Protein AF-A0A1A8B471-F1 (afdb_monomer)

pLDDT: mean 80.28, std 20.44, range [30.58, 98.56]

Sequence (212 aa):
MPTSYEDGHISVSGAGGGSMPGKKPENTAFKQQRLPAWQPVLTAGTVLPAFFIIGLIFIPIGIGLYVTSMNIKEFQIDYTGVDMSSPCYNCSQNFSWNSSRPCACSLPFYLDQPYDSNVFMYYGLSNFYQNHRRYVKSRDDSQLNGNQESLKDPSKECEPYAWSSSKPIAPCGAIANSMFNVVAIRVRCHLQLRGAPRSAFVPGERHGESPA

Mean predicted aligned error: 14.21 Å

Solvent-accessible surface area (backbone atoms only — not comparable to full-atom values): 14783 Å² total; per-residue (Å²): 140,83,90,78,88,82,88,81,89,82,88,82,92,77,93,69,97,69,79,77,84,70,96,64,79,69,94,41,45,74,81,64,74,61,60,94,72,91,79,85,77,89,40,74,84,61,49,52,60,53,52,51,52,51,47,66,54,47,50,60,50,49,52,52,54,49,54,57,55,72,69,59,84,83,88,85,82,90,75,71,21,88,48,88,88,37,72,26,19,75,58,53,77,66,72,49,9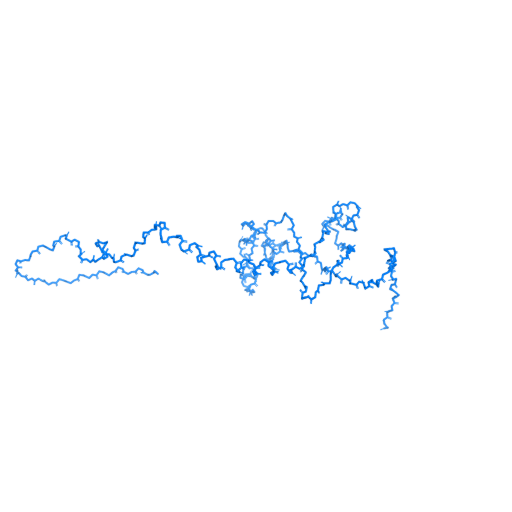7,84,55,90,66,87,75,85,64,71,82,90,81,82,75,97,64,87,77,94,62,94,82,85,89,83,88,87,76,80,97,64,70,66,83,39,70,71,45,67,49,9,39,38,72,56,37,77,72,63,37,73,63,34,58,66,58,58,49,76,50,6,62,83,41,31,57,53,96,94,35,54,42,87,76,29,5,53,54,56,74,68,53,89,76,82,87,71,91,79,88,80,88,76,87,77,63,92,85,69,63,94,79,72,80,71,84,78,80,77,81,85,80,82,84,134

Foldseek 3Di:
DDDDDDDDDDDDDDDDDDDDPDPDPDPDCVVVVNPDDDDDDDDPVVVVVVVVVVVVVVVVVVVVVVVVVVPDDDDDDDLLLPDPPHQNVVVNPDDDVPPPDDDDGDDDDDDPDDDPDDDDDDDDDPPDCCVPPLQVQQWAVCLVVPPPVCLQPPDPSLPPQQDDPNGGDVGGHDCVVPDDPPPDPDDDDDDDDPPDDPPPDDPDDDPDDDDD

Nearest PDB structures (foldseek):
  7bsv-assembly1_C  TM=9.154E-01  e=1.186E-13  Homo sapiens
  8ox7-assembly1_B  TM=8.923E-01  e=1.448E-13  Homo sapiens

InterPro domains:
  IPR005045 CDC50/LEM3 family [PF03381] (65-181)
  IPR005045 CDC50/LEM3 family [PTHR10926] (23-181)

Organism: Nothobranchius furzeri (NCBI:txid105023)

Radius of gyration: 35.47 Å; Cα contacts (8 Å, |Δi|>4): 112; chains: 1; bounding box: 78×80×92 Å

Secondary structure (DSSP, 8-state):
---------------S-------PPP--TTTTT----------HHHHHHHHHHHHHHHHHHHHHHHHHHHT--------S--STTSTTHHHHH---TT--PPP--------SS---S--------SS--TT-HHHHH-S-HHHHTT-TTTTTS--GGGTTTTEETTEE-SS-SHHHHT---------------TT--TT-------------

Structure (mmCIF, N/CA/C/O backbone):
data_AF-A0A1A8B471-F1
#
_entry.id   AF-A0A1A8B471-F1
#
loop_
_atom_site.group_PDB
_atom_site.id
_atom_site.type_symbol
_atom_site.label_atom_id
_atom_site.label_alt_id
_atom_site.label_comp_id
_atom_site.label_asym_id
_atom_site.label_entity_id
_atom_site.label_seq_id
_atom_site.pdbx_PDB_ins_code
_atom_site.Cartn_x
_atom_site.Cartn_y
_atom_site.Cartn_z
_atom_site.occupancy
_atom_site.B_iso_or_equiv
_atom_site.auth_seq_id
_atom_site.auth_comp_id
_atom_site.auth_asym_id
_atom_site.auth_atom_id
_atom_site.pdbx_PDB_model_num
ATOM 1 N N . MET A 1 1 ? 20.536 24.959 14.369 1.00 45.38 1 MET A N 1
ATOM 2 C CA . MET A 1 1 ? 21.852 24.943 15.036 1.00 45.38 1 MET A CA 1
ATOM 3 C C . MET A 1 1 ? 22.819 25.774 14.215 1.00 45.38 1 MET A C 1
ATOM 5 O O . MET A 1 1 ? 23.222 25.321 13.153 1.00 45.38 1 MET A O 1
ATOM 9 N N . PRO A 1 2 ? 23.145 26.983 14.680 1.00 38.03 2 PRO A N 1
ATOM 10 C CA . PRO A 1 2 ? 24.409 27.631 14.384 1.00 38.03 2 PRO A CA 1
ATOM 11 C C . PRO A 1 2 ? 25.227 27.804 15.670 1.00 38.03 2 PRO A C 1
ATOM 13 O O . PRO A 1 2 ? 24.703 28.094 16.744 1.00 38.03 2 PRO A O 1
ATOM 16 N N . THR A 1 3 ? 26.523 27.574 15.534 1.00 42.91 3 THR A N 1
ATOM 17 C CA . THR A 1 3 ? 27.579 27.879 16.493 1.00 42.91 3 THR A CA 1
ATOM 18 C C . THR A 1 3 ? 27.888 29.373 16.458 1.00 42.91 3 THR A C 1
ATOM 20 O O . THR A 1 3 ? 28.185 29.896 15.386 1.00 42.91 3 THR A O 1
ATOM 23 N N . SER A 1 4 ? 27.911 30.042 17.606 1.00 30.58 4 SER A N 1
ATOM 24 C CA . SER A 1 4 ? 28.644 31.301 17.761 1.00 30.58 4 SER A CA 1
ATOM 25 C C . SER A 1 4 ? 29.157 31.405 19.191 1.00 30.58 4 SER A C 1
ATOM 27 O O . SER A 1 4 ? 28.412 31.651 20.137 1.00 30.58 4 SER A O 1
ATOM 29 N N . TYR A 1 5 ? 30.446 31.116 19.312 1.00 40.34 5 TYR A N 1
ATOM 30 C CA . TYR A 1 5 ? 31.300 31.478 20.428 1.00 40.34 5 TYR A CA 1
ATOM 31 C C . TYR A 1 5 ? 31.485 33.000 20.336 1.00 40.34 5 TYR A C 1
ATOM 33 O O . TYR A 1 5 ? 31.990 33.472 19.319 1.00 40.34 5 TYR A O 1
ATOM 41 N N . GLU A 1 6 ? 31.028 33.765 21.325 1.00 40.22 6 GLU A N 1
ATOM 42 C CA . GLU A 1 6 ? 31.389 35.181 21.443 1.00 40.22 6 GLU A CA 1
ATOM 43 C C . GLU A 1 6 ? 32.318 35.360 22.642 1.00 40.22 6 GLU A C 1
ATOM 45 O O . GLU A 1 6 ? 31.923 35.209 23.799 1.00 40.22 6 GLU A O 1
ATOM 50 N N . ASP A 1 7 ? 33.572 35.662 22.311 1.00 41.97 7 ASP A N 1
ATOM 51 C CA . ASP A 1 7 ? 34.567 36.247 23.195 1.00 41.97 7 ASP A CA 1
ATOM 52 C C . ASP A 1 7 ? 34.259 37.733 23.410 1.00 41.97 7 ASP A C 1
ATOM 54 O O . ASP A 1 7 ? 33.955 38.470 22.474 1.00 41.97 7 ASP A O 1
ATOM 58 N N . GLY A 1 8 ? 34.420 38.194 24.649 1.00 35.88 8 GLY A N 1
ATOM 59 C CA . GLY A 1 8 ? 34.345 39.604 25.008 1.00 35.88 8 GLY A CA 1
ATOM 60 C C . GLY A 1 8 ? 35.331 39.934 26.121 1.00 35.88 8 GLY A C 1
ATOM 61 O O . GLY A 1 8 ? 34.970 39.946 27.294 1.00 35.88 8 GLY A O 1
ATOM 62 N N . HIS A 1 9 ? 36.580 40.219 25.751 1.00 38.69 9 HIS A N 1
ATOM 63 C CA . HIS A 1 9 ? 37.524 40.953 26.593 1.00 38.69 9 HIS A CA 1
ATOM 64 C C . HIS A 1 9 ? 37.445 42.451 26.265 1.00 38.69 9 HIS A C 1
ATOM 66 O O . HIS A 1 9 ? 37.721 42.826 25.131 1.00 38.69 9 HIS A O 1
ATOM 72 N N . ILE A 1 10 ? 37.198 43.309 27.265 1.00 36.75 10 ILE A N 1
ATOM 73 C CA . ILE A 1 10 ? 37.729 44.684 27.318 1.00 36.75 10 ILE A CA 1
ATOM 74 C C . ILE A 1 10 ? 38.181 44.968 28.756 1.00 36.75 10 ILE A C 1
ATOM 76 O O . ILE A 1 10 ? 37.423 44.798 29.709 1.00 36.75 10 ILE A O 1
ATOM 80 N N . SER A 1 11 ? 39.442 45.384 28.895 1.00 38.50 11 SER A N 1
ATOM 81 C CA . SER A 1 11 ? 40.084 45.792 30.146 1.00 38.50 11 SER A CA 1
ATOM 82 C C . SER A 1 11 ? 39.856 47.274 30.442 1.00 38.50 11 SER A C 1
ATOM 84 O O . SER A 1 11 ? 39.973 48.079 29.520 1.00 38.50 11 SER A O 1
ATOM 86 N N . VAL A 1 12 ? 39.714 47.650 31.717 1.00 34.16 12 VAL A N 1
ATOM 87 C CA . VAL A 1 12 ? 40.154 48.964 32.221 1.00 34.16 12 VAL A CA 1
ATOM 88 C C . VAL A 1 12 ? 40.810 48.785 33.591 1.00 34.16 12 VAL A C 1
ATOM 90 O O . VAL A 1 12 ? 40.243 48.189 34.504 1.00 34.16 12 VAL A O 1
ATOM 93 N N . SER A 1 13 ? 42.030 49.304 33.691 1.00 39.97 13 SER A N 1
ATOM 94 C CA . SER A 1 13 ? 42.875 49.417 34.878 1.00 39.97 13 SER A CA 1
ATOM 95 C C . SER A 1 13 ? 42.328 50.452 35.868 1.00 39.97 13 SER A C 1
ATOM 97 O O . SER A 1 13 ? 41.933 51.541 35.463 1.00 39.97 13 SER A O 1
ATOM 99 N N . GLY A 1 14 ? 42.390 50.171 37.171 1.00 33.72 14 GLY A N 1
ATOM 100 C CA . GLY A 1 14 ? 42.101 51.162 38.210 1.00 33.72 14 GLY A CA 1
ATOM 101 C C . GLY A 1 14 ? 42.250 50.583 39.612 1.00 33.72 14 GLY A C 1
ATOM 102 O O . GLY A 1 14 ? 41.578 49.622 39.965 1.00 33.72 14 GLY A O 1
ATOM 103 N N . ALA A 1 15 ? 43.172 51.145 40.390 1.00 45.00 15 ALA A N 1
ATOM 104 C CA . ALA A 1 15 ? 43.508 50.715 41.739 1.00 45.00 15 ALA A CA 1
ATOM 105 C C . ALA A 1 15 ? 42.329 50.872 42.718 1.00 45.00 15 ALA A C 1
ATOM 107 O O . ALA A 1 15 ? 41.724 51.936 42.810 1.00 45.00 15 ALA A O 1
ATOM 108 N N . GLY A 1 16 ? 42.056 49.821 43.489 1.00 39.12 16 GLY A N 1
ATOM 109 C CA . GLY A 1 16 ? 41.088 49.818 44.587 1.00 39.12 16 GLY A CA 1
ATOM 110 C C . GLY A 1 16 ? 40.631 48.392 44.876 1.00 39.12 16 GLY A C 1
ATOM 111 O O . GLY A 1 16 ? 40.120 47.728 43.984 1.00 39.12 16 GLY A O 1
ATOM 112 N N . GLY A 1 17 ? 40.880 47.892 46.091 1.00 48.28 17 GLY A N 1
ATOM 113 C CA . GLY A 1 17 ? 40.681 46.492 46.482 1.00 48.28 17 GLY A CA 1
ATOM 114 C C . GLY A 1 17 ? 39.343 45.899 46.027 1.00 48.28 17 GLY A C 1
ATOM 115 O O . GLY A 1 17 ? 38.287 46.262 46.534 1.00 48.28 17 GLY A O 1
ATOM 116 N N . GLY A 1 18 ? 39.408 44.959 45.083 1.00 39.28 18 GLY A N 1
ATOM 117 C CA . GLY A 1 18 ? 38.261 44.228 44.558 1.00 39.28 18 GLY A CA 1
ATOM 118 C C . GLY A 1 18 ? 38.368 42.749 44.905 1.00 39.28 18 GLY A C 1
ATOM 119 O O . GLY A 1 18 ? 39.284 42.067 44.453 1.00 39.28 18 GLY A O 1
ATOM 120 N N . SER A 1 19 ? 37.431 42.265 45.721 1.00 51.16 19 SER A N 1
ATOM 121 C CA . SER A 1 19 ? 37.184 40.844 45.990 1.00 51.16 19 SER A CA 1
ATOM 122 C C . SER A 1 19 ? 37.291 40.012 44.708 1.00 51.16 19 SER A C 1
ATOM 124 O O . SER A 1 19 ? 36.631 40.336 43.721 1.00 51.16 19 SER A O 1
ATOM 126 N N . MET A 1 20 ? 38.049 38.906 44.730 1.00 57.53 20 MET A N 1
ATOM 127 C CA . MET A 1 20 ? 38.009 37.917 43.646 1.00 57.53 20 MET A CA 1
ATOM 128 C C . MET A 1 20 ? 36.544 37.552 43.346 1.00 57.53 20 MET A C 1
ATOM 130 O O . MET A 1 20 ? 35.794 37.311 44.302 1.00 57.53 20 MET A O 1
ATOM 134 N N . PRO A 1 21 ? 36.107 37.509 42.070 1.00 62.06 21 PRO A N 1
ATOM 135 C CA . PRO A 1 21 ? 34.763 37.059 41.742 1.00 62.06 21 PRO A CA 1
ATOM 136 C C . PRO A 1 21 ? 34.643 35.614 42.222 1.00 62.06 21 PRO A C 1
ATOM 138 O O . PRO A 1 21 ? 35.351 34.717 41.760 1.00 62.06 21 PRO A O 1
ATOM 141 N N . GLY A 1 22 ? 33.818 35.409 43.248 1.00 66.06 22 GLY A N 1
ATOM 142 C CA . GLY A 1 22 ? 33.660 34.104 43.869 1.00 66.06 22 GLY A CA 1
ATOM 143 C C . GLY A 1 22 ? 33.241 33.076 42.822 1.00 66.06 22 GLY A C 1
ATOM 144 O O . GLY A 1 22 ? 32.373 33.351 41.998 1.00 66.06 22 GLY A O 1
ATOM 145 N N . LYS A 1 23 ? 33.818 31.869 42.882 1.00 76.38 23 LYS A N 1
ATOM 146 C CA . LYS A 1 23 ? 33.434 30.692 42.074 1.00 76.38 23 LYS A CA 1
ATOM 147 C C . LYS A 1 23 ? 32.056 30.149 42.482 1.00 76.38 23 LYS A C 1
ATOM 149 O O . LYS A 1 23 ? 31.871 28.946 42.659 1.00 76.38 23 LYS A O 1
ATOM 154 N N . LYS A 1 24 ? 31.101 31.040 42.735 1.00 78.31 24 LYS A N 1
ATOM 155 C CA . LYS A 1 24 ? 29.752 30.688 43.137 1.00 78.31 24 LYS A CA 1
ATOM 156 C C . LYS A 1 24 ? 28.930 30.507 41.864 1.00 78.31 24 LYS A C 1
ATOM 158 O O . LYS A 1 24 ? 28.861 31.441 41.067 1.00 78.31 24 LYS A O 1
ATOM 163 N N . PRO A 1 25 ? 28.312 29.336 41.657 1.00 77.12 25 PRO A N 1
ATOM 164 C CA . PRO A 1 25 ? 27.410 29.152 40.535 1.00 77.12 25 PRO A CA 1
ATOM 165 C C . PRO A 1 25 ? 26.261 30.163 40.612 1.00 77.12 25 PRO A C 1
ATOM 167 O O . PRO A 1 25 ? 25.772 30.500 41.695 1.00 77.12 25 PRO A O 1
ATOM 170 N N . GLU A 1 26 ? 25.850 30.654 39.446 1.00 82.50 26 GLU A N 1
ATOM 171 C CA . GLU A 1 26 ? 24.763 31.620 39.314 1.00 82.50 26 GLU A CA 1
ATOM 172 C C . GLU A 1 26 ? 23.473 31.102 39.962 1.00 82.50 26 GLU A C 1
ATOM 174 O O . GLU A 1 26 ? 23.070 29.948 39.796 1.00 82.50 26 GLU A O 1
ATOM 179 N N . ASN A 1 27 ? 22.799 31.985 40.695 1.00 84.00 27 ASN A N 1
ATOM 180 C CA . ASN A 1 27 ? 21.583 31.677 41.437 1.00 84.00 27 ASN A CA 1
ATOM 181 C C . ASN A 1 27 ? 20.333 31.837 40.560 1.00 84.00 27 ASN A C 1
ATOM 183 O O . ASN A 1 27 ? 19.458 32.644 40.859 1.00 84.00 27 ASN A O 1
ATOM 187 N N . THR A 1 28 ? 20.279 31.110 39.442 1.00 87.75 28 THR A N 1
ATOM 188 C CA . THR A 1 28 ? 19.103 31.070 38.558 1.00 87.75 28 THR A CA 1
ATOM 189 C C . THR A 1 28 ? 18.335 29.764 38.748 1.00 87.75 28 THR A C 1
ATOM 191 O O . THR A 1 28 ? 18.929 28.710 38.977 1.00 87.75 28 THR A O 1
ATOM 194 N N . ALA A 1 29 ? 17.002 29.805 38.630 1.00 84.94 29 ALA A N 1
ATOM 195 C CA . ALA A 1 29 ? 16.139 28.631 38.820 1.00 84.94 29 ALA A CA 1
ATOM 196 C C . ALA A 1 29 ? 16.501 27.462 37.886 1.00 84.94 29 ALA A C 1
ATOM 198 O O . ALA A 1 29 ? 16.398 26.304 38.279 1.00 84.94 29 ALA A O 1
ATOM 199 N N . PHE A 1 30 ? 16.990 27.762 36.680 1.00 88.88 30 PHE A N 1
ATOM 200 C CA . PHE A 1 30 ? 17.489 26.768 35.731 1.00 88.88 30 PHE A CA 1
ATOM 201 C C . PHE A 1 30 ? 18.785 26.100 36.216 1.00 88.88 30 PHE A C 1
ATOM 203 O O . PHE A 1 30 ? 18.822 24.879 36.365 1.00 88.88 30 PHE A O 1
ATOM 210 N N . LYS A 1 31 ? 19.830 26.881 36.539 1.00 86.56 31 LYS A N 1
ATOM 211 C CA . LYS A 1 31 ? 21.126 26.333 36.987 1.00 86.56 31 LYS A CA 1
ATOM 212 C C . LYS A 1 31 ? 21.045 25.646 38.353 1.00 86.56 31 LYS A C 1
ATOM 214 O O . LYS A 1 31 ? 21.856 24.773 38.642 1.00 86.56 31 LYS A O 1
ATOM 219 N N . GLN A 1 32 ? 20.051 25.999 39.167 1.00 88.06 32 GLN A N 1
ATOM 220 C CA . GLN A 1 32 ? 19.784 25.368 40.461 1.00 88.06 32 GLN A CA 1
ATOM 221 C C . GLN A 1 32 ? 18.755 24.236 40.418 1.00 88.06 32 GLN A C 1
ATOM 223 O O . GLN A 1 32 ? 18.440 23.695 41.474 1.00 88.06 32 GLN A O 1
ATOM 228 N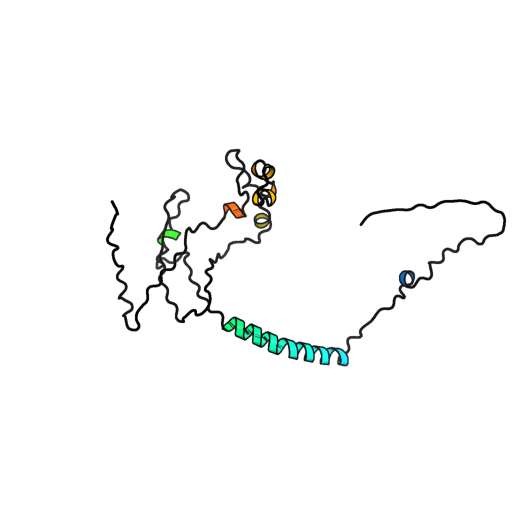 N . GLN A 1 33 ? 18.224 23.887 39.240 1.00 85.56 33 GLN A N 1
ATOM 229 C CA . GLN A 1 33 ? 17.206 22.837 39.080 1.00 85.56 33 GLN A CA 1
ATOM 230 C C . GLN A 1 33 ? 15.942 23.073 39.934 1.00 85.56 33 GLN A C 1
ATOM 232 O O . GLN A 1 33 ? 15.323 22.143 40.441 1.00 85.56 33 GLN A O 1
ATOM 237 N N . ARG A 1 34 ? 15.546 24.340 40.088 1.00 90.19 34 ARG A N 1
ATOM 238 C CA . ARG A 1 34 ? 14.351 24.798 40.823 1.00 90.19 34 ARG A CA 1
ATOM 239 C C . ARG A 1 34 ? 13.292 25.367 39.883 1.00 90.19 34 ARG A C 1
ATOM 241 O O . ARG A 1 34 ? 12.544 26.270 40.251 1.00 90.19 34 ARG A O 1
ATOM 248 N N . LEU A 1 35 ? 13.271 24.893 38.640 1.00 92.00 35 LEU A N 1
ATOM 249 C CA . LEU A 1 35 ? 12.199 25.240 37.719 1.00 92.00 35 LEU A CA 1
ATOM 250 C C . LEU A 1 35 ? 10.864 24.710 38.263 1.00 92.00 35 LEU A C 1
ATOM 252 O O . LEU A 1 35 ? 10.839 23.607 38.815 1.00 92.00 35 LEU A O 1
ATOM 256 N N . PRO A 1 36 ? 9.760 25.461 38.105 1.00 90.06 36 PRO A N 1
ATOM 257 C CA . PRO A 1 36 ? 8.443 24.957 38.457 1.00 90.06 36 PRO A CA 1
ATOM 258 C C . PRO A 1 36 ? 8.157 23.716 37.609 1.00 90.06 36 PRO A C 1
ATOM 260 O O . PRO A 1 36 ? 8.115 23.783 36.381 1.00 90.06 36 PRO A O 1
ATOM 263 N N . ALA A 1 37 ? 7.989 22.580 38.273 1.00 91.31 37 ALA A N 1
ATOM 264 C CA . ALA A 1 37 ? 7.641 21.321 37.642 1.00 91.31 37 ALA A CA 1
ATOM 265 C C . ALA A 1 37 ? 6.283 20.870 38.171 1.00 91.31 37 ALA A C 1
ATOM 267 O O . ALA A 1 37 ? 6.035 20.877 39.377 1.00 91.31 37 ALA A O 1
ATOM 268 N N . TRP A 1 38 ? 5.404 20.456 37.266 1.00 90.94 38 TRP A N 1
ATOM 269 C CA . TRP A 1 38 ? 4.208 19.726 37.648 1.00 90.94 38 TRP A CA 1
ATOM 270 C C . TRP A 1 38 ? 4.575 18.251 37.815 1.00 90.94 38 TRP A C 1
ATOM 272 O O . TRP A 1 38 ? 5.049 17.616 36.875 1.00 90.94 38 TRP A O 1
ATOM 282 N N . GLN A 1 39 ? 4.389 17.721 39.021 1.00 88.56 39 GLN A N 1
ATOM 283 C CA . GLN A 1 39 ? 4.677 16.327 39.354 1.00 88.56 39 GLN A CA 1
ATOM 284 C C . GLN A 1 39 ? 3.362 15.609 39.684 1.00 88.56 39 GLN A C 1
ATOM 286 O O . GLN A 1 39 ? 2.938 15.609 40.842 1.00 88.56 39 GLN A O 1
ATOM 291 N N . PRO A 1 40 ? 2.668 15.034 38.686 1.00 86.94 40 PRO A N 1
ATOM 292 C CA . PRO A 1 40 ? 1.425 14.322 38.937 1.00 86.94 40 PRO A CA 1
ATOM 293 C C . PRO A 1 40 ? 1.700 13.025 39.701 1.00 86.94 40 PRO A C 1
ATOM 295 O O . PRO A 1 40 ? 2.409 12.139 39.225 1.00 86.94 40 PRO A O 1
ATOM 298 N N . VAL A 1 41 ? 1.097 12.892 40.881 1.00 88.19 41 VAL A N 1
ATOM 299 C CA . VAL A 1 41 ? 1.127 11.641 41.641 1.00 88.19 41 VAL A CA 1
ATOM 300 C C . VAL A 1 41 ? -0.013 10.752 41.141 1.00 88.19 41 VAL A C 1
ATOM 302 O O . VAL A 1 41 ? -1.194 11.036 41.361 1.00 88.19 41 VAL A O 1
ATOM 305 N N . LEU A 1 42 ? 0.340 9.679 40.434 1.00 88.81 42 LEU A N 1
ATOM 306 C CA . LEU A 1 42 ? -0.608 8.693 39.912 1.00 88.81 42 LEU A CA 1
ATOM 307 C C . LEU A 1 42 ? -1.056 7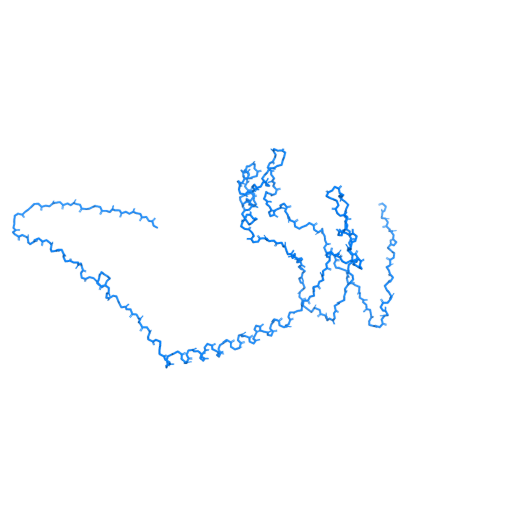.767 41.048 1.00 88.81 42 LEU A C 1
ATOM 309 O O . LEU A 1 42 ? -0.442 6.737 41.313 1.00 88.81 42 LEU A O 1
ATOM 313 N N . THR A 1 43 ? -2.116 8.162 41.749 1.00 92.19 43 THR A N 1
ATOM 314 C CA . THR A 1 43 ? -2.754 7.345 42.788 1.00 92.19 43 THR A CA 1
ATOM 315 C C . THR A 1 43 ? -4.012 6.680 42.237 1.00 92.19 43 THR A C 1
ATOM 317 O O . THR A 1 43 ? -4.589 7.143 41.253 1.00 92.19 43 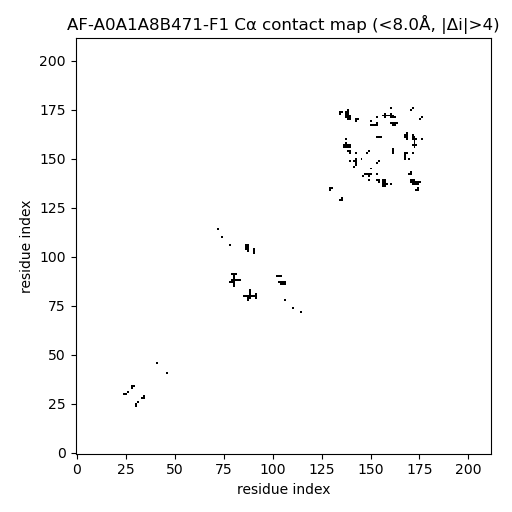THR A O 1
ATOM 320 N N . ALA A 1 44 ? -4.485 5.613 42.891 1.00 91.12 44 ALA A N 1
ATOM 321 C CA . ALA A 1 44 ? -5.708 4.909 42.491 1.00 91.12 44 ALA A CA 1
ATOM 322 C C . ALA A 1 44 ? -6.920 5.855 42.332 1.00 91.12 44 ALA A C 1
ATOM 324 O O . ALA A 1 44 ? -7.727 5.675 41.423 1.00 91.12 44 ALA A O 1
ATOM 325 N N . GLY A 1 45 ? -7.009 6.900 43.164 1.00 89.81 45 GLY A N 1
ATOM 326 C CA . GLY A 1 45 ? -8.091 7.886 43.119 1.00 89.81 45 GLY A CA 1
ATOM 327 C C . GLY A 1 45 ? -8.066 8.812 41.899 1.00 89.81 45 GLY A C 1
ATOM 328 O O . GLY A 1 45 ? -9.121 9.288 41.493 1.00 89.81 45 GLY A O 1
ATOM 329 N N . THR A 1 46 ? -6.900 9.050 41.286 1.00 89.75 46 THR A N 1
ATOM 330 C CA . THR A 1 46 ? -6.784 9.906 40.091 1.00 89.75 46 THR A CA 1
ATOM 331 C C . THR A 1 46 ? -6.852 9.108 38.793 1.00 89.75 46 THR A C 1
ATOM 333 O O . THR A 1 46 ? -7.423 9.582 37.812 1.00 89.75 46 THR A O 1
ATOM 336 N N . VAL A 1 47 ? -6.328 7.879 38.778 1.00 94.56 47 VAL A N 1
ATOM 337 C CA . VAL A 1 47 ? -6.303 7.043 37.564 1.00 94.56 47 VAL A CA 1
ATOM 338 C C . VAL A 1 47 ? -7.636 6.349 37.286 1.00 94.56 47 VAL A C 1
ATOM 340 O O . VAL A 1 47 ? -8.009 6.201 36.124 1.00 94.56 47 VAL A O 1
ATOM 343 N N . LEU A 1 48 ? -8.383 5.952 38.322 1.00 94.44 48 LEU A N 1
ATOM 344 C CA . LEU A 1 48 ? -9.631 5.203 38.149 1.00 94.44 48 LEU A CA 1
ATOM 345 C C . LEU A 1 48 ? -10.696 6.003 37.366 1.00 94.44 48 LEU A C 1
ATOM 347 O O . LEU A 1 48 ? -11.209 5.471 36.380 1.00 94.44 48 LEU A O 1
ATOM 351 N N . PRO A 1 49 ? -10.991 7.280 37.694 1.00 94.62 49 PRO A N 1
ATOM 352 C CA . PRO A 1 49 ? -11.920 8.086 36.899 1.00 94.62 49 PRO A CA 1
ATOM 353 C C . PRO A 1 49 ? -11.433 8.318 35.465 1.00 94.62 49 PRO A C 1
ATOM 355 O O . PRO A 1 49 ? -12.234 8.295 34.533 1.00 94.62 49 PRO A O 1
ATOM 358 N N . ALA A 1 50 ? -10.121 8.498 35.270 1.00 94.06 50 ALA A N 1
ATOM 359 C CA . ALA A 1 50 ? -9.543 8.686 33.943 1.00 94.06 50 ALA A CA 1
ATOM 360 C C . ALA A 1 50 ? -9.788 7.463 33.042 1.00 94.06 50 ALA A C 1
ATOM 362 O O . ALA A 1 50 ? -10.202 7.624 31.894 1.00 94.06 50 ALA A O 1
ATOM 363 N N . PHE A 1 51 ? -9.621 6.245 33.568 1.00 96.19 51 PHE A N 1
ATOM 364 C CA . PHE A 1 51 ? -9.926 5.020 32.824 1.00 96.19 51 PHE A CA 1
ATOM 365 C C . PHE A 1 51 ? -11.408 4.896 32.460 1.00 96.19 51 PHE A C 1
ATOM 367 O O . PHE A 1 51 ? -11.715 4.496 31.337 1.00 96.19 51 PHE A O 1
ATOM 374 N N . PHE A 1 52 ? -12.327 5.277 33.352 1.00 97.06 52 PHE A N 1
ATOM 375 C CA . PHE A 1 52 ? -13.759 5.277 33.033 1.00 97.06 52 PHE A CA 1
ATOM 376 C C . PHE A 1 52 ? -14.104 6.262 31.913 1.00 97.06 52 PHE A C 1
ATOM 378 O O . PHE A 1 52 ? -14.850 5.903 31.005 1.00 97.06 52 PHE A O 1
ATOM 385 N N . ILE A 1 53 ? -13.536 7.471 31.933 1.00 97.56 53 ILE A N 1
ATOM 386 C CA . ILE A 1 53 ? -13.758 8.473 30.879 1.00 97.56 53 ILE A CA 1
ATOM 387 C C . ILE A 1 53 ? -13.236 7.961 29.534 1.00 97.56 53 ILE A C 1
ATOM 389 O O . ILE A 1 53 ? -13.959 7.996 28.539 1.00 97.56 53 ILE A O 1
ATOM 393 N N . ILE A 1 54 ? -12.007 7.437 29.504 1.00 97.88 54 ILE A N 1
ATOM 394 C CA . ILE A 1 54 ? -11.419 6.874 28.282 1.00 97.88 54 ILE A CA 1
ATOM 395 C C . ILE A 1 54 ? -12.268 5.703 27.776 1.00 97.88 54 ILE A C 1
ATOM 397 O O . ILE A 1 54 ? -12.561 5.637 26.585 1.00 97.88 54 ILE A O 1
ATOM 401 N N . GLY A 1 55 ? -12.726 4.822 28.670 1.00 98.25 55 GLY A N 1
ATOM 402 C CA . GLY A 1 55 ? -13.610 3.709 28.325 1.00 98.25 55 GLY A CA 1
ATOM 403 C C . GLY A 1 55 ? -14.926 4.176 27.702 1.00 98.25 55 GLY A C 1
ATOM 404 O O . GLY A 1 55 ? -15.294 3.709 26.627 1.00 98.25 55 GLY A O 1
ATOM 405 N N . LEU A 1 56 ? -15.603 5.148 28.318 1.00 98.19 56 LEU A N 1
ATOM 406 C CA . LEU A 1 56 ? -16.858 5.704 27.802 1.00 98.19 56 LEU A CA 1
ATOM 407 C C . LEU A 1 56 ? -16.703 6.392 26.442 1.00 98.19 56 LEU A C 1
ATOM 409 O O . LEU A 1 56 ? -17.665 6.427 25.681 1.00 98.19 56 LEU A O 1
ATOM 413 N N . ILE A 1 57 ? -15.518 6.912 26.120 1.00 98.44 57 ILE A N 1
ATOM 414 C CA . ILE A 1 57 ? -15.216 7.492 24.804 1.00 98.44 57 ILE A CA 1
ATOM 415 C C . ILE A 1 57 ? -14.866 6.393 23.792 1.00 98.44 57 ILE A C 1
ATOM 417 O O . ILE A 1 57 ? -15.329 6.422 22.653 1.00 98.44 57 ILE A O 1
ATOM 421 N N . PHE A 1 58 ? -14.068 5.400 24.184 1.00 98.56 58 PHE A N 1
ATOM 422 C CA . PHE A 1 58 ? -13.604 4.352 23.272 1.00 98.56 58 PHE A CA 1
ATOM 423 C C . PHE A 1 58 ? -14.684 3.328 22.927 1.00 98.56 58 PHE A C 1
ATOM 425 O O . PHE A 1 58 ? -14.649 2.789 21.825 1.00 98.56 58 PHE A O 1
ATOM 432 N N . ILE A 1 59 ? -15.668 3.093 23.799 1.00 98.50 59 ILE A N 1
ATOM 433 C CA . ILE A 1 59 ? -16.799 2.199 23.507 1.00 98.50 59 ILE A CA 1
ATOM 434 C C . ILE A 1 59 ? -17.598 2.664 22.271 1.00 98.50 59 ILE A C 1
ATOM 436 O O . ILE A 1 59 ? -17.686 1.891 21.317 1.00 98.50 59 ILE A O 1
ATOM 440 N N . PRO A 1 60 ? -18.158 3.890 22.206 1.00 98.25 60 PRO A N 1
ATOM 441 C CA . PRO A 1 60 ? -18.924 4.330 21.041 1.00 98.25 60 PRO A CA 1
ATOM 442 C C . PRO A 1 60 ? -18.058 4.462 19.785 1.00 98.25 60 PRO A C 1
ATOM 444 O O . PRO A 1 60 ? -18.519 4.111 18.700 1.00 98.25 60 PRO A O 1
ATOM 447 N N . ILE A 1 61 ? -16.797 4.898 19.913 1.00 98.44 61 ILE A N 1
ATOM 448 C CA . ILE A 1 61 ? -15.859 4.941 18.780 1.00 98.44 61 ILE A CA 1
ATOM 449 C C . ILE A 1 61 ? -15.608 3.527 18.244 1.00 98.44 61 ILE A C 1
ATOM 451 O O . ILE A 1 61 ? -15.691 3.304 17.038 1.00 98.44 61 ILE A O 1
ATOM 455 N N . GLY A 1 62 ? -15.356 2.560 19.128 1.00 98.50 62 GLY A N 1
ATOM 456 C CA . GLY A 1 62 ? -15.149 1.160 18.770 1.00 98.50 62 GLY A CA 1
ATOM 457 C C . GLY A 1 62 ? -16.372 0.545 18.093 1.00 98.50 62 GLY A C 1
ATOM 458 O O . GLY A 1 62 ? -16.219 -0.107 17.064 1.00 98.50 62 GLY A O 1
ATOM 459 N N . ILE A 1 63 ? -17.581 0.810 18.605 1.00 98.31 63 ILE A N 1
ATOM 460 C CA . ILE A 1 63 ? -18.838 0.374 17.971 1.00 98.31 63 ILE A CA 1
ATOM 461 C C . ILE A 1 63 ? -18.977 0.993 16.576 1.00 98.31 63 ILE A C 1
ATOM 463 O O . ILE A 1 63 ? -19.280 0.276 15.624 1.00 98.31 63 ILE A O 1
ATOM 467 N N . GLY A 1 64 ? -18.716 2.297 16.436 1.00 98.00 64 GLY A N 1
ATOM 468 C CA . GLY A 1 64 ? -18.756 2.987 15.147 1.00 98.00 64 GLY A CA 1
ATOM 469 C C . GLY A 1 64 ? -17.807 2.355 14.128 1.00 98.00 64 GLY A C 1
ATOM 470 O O . GLY A 1 64 ? -18.243 1.962 13.047 1.00 98.00 64 GLY A O 1
ATOM 471 N N . LEU A 1 65 ? -16.537 2.170 14.502 1.00 98.00 65 LEU A N 1
ATOM 472 C CA . LEU A 1 65 ? -15.528 1.532 13.650 1.00 98.00 65 LEU A CA 1
ATOM 473 C C . LEU A 1 65 ? -15.905 0.086 13.297 1.00 98.00 65 LEU A C 1
ATOM 475 O O . LEU A 1 65 ? -15.798 -0.313 12.136 1.00 98.00 65 LEU A O 1
ATOM 479 N N . TYR A 1 66 ? -16.401 -0.685 14.266 1.00 97.88 66 TYR A N 1
ATOM 480 C CA . TYR A 1 66 ? -16.807 -2.075 14.061 1.00 97.88 66 TYR A CA 1
ATOM 481 C C . TYR A 1 66 ? -17.972 -2.203 13.074 1.00 97.88 66 TYR A C 1
ATOM 483 O O . TYR A 1 66 ? -17.894 -2.991 12.132 1.00 97.88 66 TYR A O 1
ATOM 491 N N . VAL A 1 67 ? -19.021 -1.389 13.231 1.00 97.19 67 VAL A N 1
ATOM 492 C CA . VAL A 1 67 ? -20.167 -1.384 12.308 1.00 97.19 67 VAL A CA 1
ATOM 493 C C . VAL A 1 67 ? -19.729 -0.960 10.909 1.00 97.19 67 VAL A C 1
ATOM 495 O O . VAL A 1 67 ? -20.116 -1.601 9.934 1.00 97.19 67 VAL A O 1
ATOM 498 N N . THR A 1 68 ? -18.886 0.072 10.788 1.00 95.38 68 THR A N 1
ATOM 499 C CA . THR A 1 68 ? -18.372 0.474 9.470 1.00 95.38 68 THR A CA 1
ATOM 500 C C . THR A 1 68 ? -17.539 -0.624 8.812 1.00 95.38 68 THR A C 1
ATOM 502 O O . THR A 1 68 ? -17.678 -0.826 7.612 1.00 95.38 68 THR A O 1
ATOM 505 N N . SER A 1 69 ? -16.748 -1.373 9.587 1.00 95.06 69 SER A N 1
ATOM 506 C CA . SER A 1 69 ? -15.938 -2.490 9.091 1.00 95.06 69 SER A CA 1
ATOM 507 C C . SER A 1 69 ? -16.803 -3.651 8.591 1.00 95.06 69 SER A C 1
ATOM 509 O O . SER A 1 69 ? -16.593 -4.141 7.486 1.00 95.06 69 SER A O 1
ATOM 511 N N . MET A 1 70 ? -17.842 -4.038 9.341 1.00 92.38 70 MET A N 1
ATOM 512 C CA . MET A 1 70 ? -18.741 -5.129 8.932 1.00 92.38 70 MET A CA 1
ATOM 513 C C . MET A 1 70 ? -19.586 -4.811 7.693 1.00 92.38 70 MET A C 1
ATOM 515 O O . MET A 1 70 ? -20.061 -5.727 7.028 1.00 92.38 70 MET A O 1
ATOM 519 N N . ASN A 1 71 ? -19.788 -3.531 7.375 1.00 91.25 71 ASN A N 1
ATOM 520 C CA . ASN A 1 71 ? -20.514 -3.121 6.173 1.00 91.25 71 ASN A CA 1
ATOM 521 C C . ASN A 1 71 ? -19.661 -3.207 4.895 1.00 91.25 71 ASN A C 1
ATOM 523 O O . ASN A 1 71 ? -20.212 -3.114 3.795 1.00 91.25 71 ASN A O 1
ATOM 527 N N . ILE A 1 72 ? -18.337 -3.371 5.010 1.00 91.75 72 ILE A N 1
ATOM 528 C CA . ILE A 1 72 ? -17.454 -3.524 3.853 1.00 91.75 72 ILE A CA 1
ATOM 529 C C . ILE A 1 72 ? -17.593 -4.949 3.319 1.00 91.75 72 ILE A C 1
ATOM 531 O O . ILE A 1 72 ? -17.300 -5.927 4.001 1.00 91.75 72 ILE A O 1
ATOM 535 N N . LYS A 1 73 ? -18.037 -5.057 2.067 1.00 91.88 73 LYS A N 1
ATOM 536 C CA . LYS A 1 73 ? -18.127 -6.324 1.340 1.00 91.88 73 LYS A CA 1
ATOM 537 C C . LYS A 1 73 ? -16.821 -6.545 0.577 1.00 91.88 73 LYS A C 1
ATOM 539 O O . LYS A 1 73 ? -16.421 -5.689 -0.208 1.00 91.88 73 LYS A O 1
ATOM 544 N N . GLU A 1 74 ? -16.193 -7.702 0.761 1.00 92.62 74 GLU A N 1
ATOM 545 C CA . GLU A 1 74 ? -14.962 -8.103 0.069 1.00 92.62 74 GLU A CA 1
ATOM 546 C C . GLU A 1 74 ? -15.170 -9.448 -0.635 1.00 92.62 74 GLU A C 1
ATOM 548 O O . GLU A 1 74 ? -15.867 -10.325 -0.126 1.00 92.62 74 GLU A O 1
ATOM 553 N N . PHE A 1 75 ? -14.595 -9.600 -1.828 1.00 92.38 75 PHE A N 1
ATOM 554 C CA . PHE A 1 75 ? -14.530 -10.873 -2.540 1.00 92.38 75 PHE A CA 1
ATOM 555 C C . PHE A 1 75 ? -13.103 -11.085 -3.043 1.00 92.38 75 PHE A C 1
ATOM 557 O O . PHE A 1 75 ? -12.573 -10.245 -3.772 1.00 92.38 75 PHE A O 1
ATOM 564 N N . GLN A 1 76 ? -12.499 -12.212 -2.671 1.00 93.56 76 GLN A N 1
ATOM 565 C CA . GLN A 1 76 ? -11.131 -12.565 -3.036 1.00 93.56 76 GLN A CA 1
ATOM 566 C C . GLN A 1 76 ? -11.123 -13.866 -3.842 1.00 93.56 76 GLN A C 1
ATOM 568 O O . GLN A 1 76 ? -11.753 -14.850 -3.462 1.00 93.56 76 GLN A O 1
ATOM 573 N N . ILE A 1 77 ? -10.375 -13.873 -4.945 1.00 92.00 77 ILE A N 1
ATOM 574 C CA . ILE A 1 77 ? -10.162 -15.053 -5.785 1.00 92.00 77 ILE A CA 1
ATOM 575 C C . ILE A 1 77 ? -8.679 -15.188 -6.128 1.00 92.00 77 ILE A C 1
ATOM 577 O O . ILE A 1 77 ? -8.049 -14.231 -6.578 1.00 92.00 77 ILE A O 1
ATOM 581 N N . ASP A 1 78 ? -8.123 -16.381 -5.912 1.00 92.56 78 ASP A N 1
ATOM 582 C CA . ASP A 1 78 ? -6.759 -16.714 -6.319 1.00 92.56 78 ASP A CA 1
ATOM 583 C C . ASP A 1 78 ? -6.744 -17.164 -7.789 1.00 92.56 78 ASP A C 1
ATOM 585 O O . ASP A 1 78 ? -7.483 -18.063 -8.195 1.00 92.56 78 ASP A O 1
ATOM 589 N N . TYR A 1 79 ? -5.898 -16.520 -8.593 1.00 90.69 79 TYR A N 1
ATOM 590 C CA . TYR A 1 79 ? -5.721 -16.789 -10.021 1.00 90.69 79 TYR A CA 1
ATOM 591 C C . TYR A 1 79 ? -4.328 -17.343 -10.365 1.00 90.69 79 TYR A C 1
ATOM 593 O O . TYR A 1 79 ? -3.971 -17.407 -11.541 1.00 90.69 79 TYR A O 1
ATOM 601 N N . THR A 1 80 ? -3.544 -17.770 -9.368 1.00 90.56 80 THR A N 1
ATOM 602 C CA . THR A 1 80 ? -2.174 -18.288 -9.549 1.00 90.56 80 THR A CA 1
ATOM 603 C C . THR A 1 80 ? -2.136 -19.563 -10.397 1.00 90.56 80 THR A C 1
ATOM 605 O O . THR A 1 80 ? -1.184 -19.783 -11.142 1.00 90.56 80 THR A O 1
ATOM 608 N N . GLY A 1 81 ? -3.178 -20.400 -10.320 1.00 90.81 81 GLY A N 1
ATOM 609 C CA . GLY A 1 81 ? -3.273 -21.628 -11.114 1.00 90.81 81 GLY A CA 1
ATOM 610 C C . GLY A 1 81 ? -2.322 -22.731 -10.646 1.00 90.81 81 GLY A C 1
ATOM 611 O O . GLY A 1 81 ? -1.671 -23.357 -11.473 1.00 90.81 81 GLY A O 1
ATOM 612 N N . VAL A 1 82 ? -2.208 -22.955 -9.333 1.00 88.31 82 VAL A N 1
ATOM 613 C CA . VAL A 1 82 ? -1.381 -24.043 -8.768 1.00 88.31 82 VAL A CA 1
ATOM 614 C C . VAL A 1 82 ? -2.025 -25.422 -8.940 1.00 88.31 82 VAL A C 1
ATOM 616 O O . VAL A 1 82 ? -1.329 -26.408 -9.171 1.00 88.31 82 VAL A O 1
ATOM 619 N N . ASP A 1 83 ? -3.356 -25.485 -8.882 1.00 88.81 83 ASP A N 1
ATOM 620 C CA . ASP A 1 83 ? -4.114 -26.727 -9.008 1.00 88.81 83 ASP A CA 1
ATOM 621 C C . ASP A 1 83 ? -4.377 -27.080 -10.469 1.00 88.81 83 ASP A C 1
ATOM 623 O O . ASP A 1 83 ? -4.784 -26.226 -11.257 1.00 88.81 83 ASP A O 1
ATOM 627 N N . MET A 1 84 ? -4.265 -28.366 -10.812 1.00 87.44 84 MET A N 1
ATOM 628 C CA . MET A 1 84 ? -4.547 -28.874 -12.164 1.00 87.44 84 MET A CA 1
ATOM 629 C C . MET A 1 84 ? -6.009 -28.664 -12.600 1.00 87.44 84 MET A C 1
ATOM 631 O O . MET A 1 84 ? -6.312 -28.659 -13.790 1.00 87.44 84 MET A O 1
ATOM 635 N N . SER A 1 85 ? -6.923 -28.476 -11.646 1.00 88.38 85 SER A N 1
ATOM 636 C CA . SER A 1 85 ? -8.328 -28.141 -11.898 1.00 88.38 85 SER A CA 1
ATOM 637 C C . SER A 1 85 ? -8.553 -26.664 -12.241 1.00 88.38 85 SER A C 1
ATOM 639 O O . SER A 1 85 ? -9.638 -26.307 -12.703 1.00 88.38 85 SER A O 1
ATOM 641 N N . SER A 1 86 ? -7.563 -25.794 -12.012 1.00 90.44 86 SER A N 1
ATOM 642 C CA . SER A 1 86 ? -7.699 -24.363 -12.258 1.00 90.44 86 SER A CA 1
ATOM 643 C C . SER A 1 86 ? -7.657 -24.056 -13.760 1.00 90.44 86 SER A C 1
ATOM 645 O O . SER A 1 86 ? -6.726 -24.483 -14.447 1.00 90.44 86 SER A O 1
ATOM 647 N N . PRO A 1 87 ? -8.568 -23.212 -14.282 1.00 89.44 87 PRO A N 1
ATOM 648 C CA . PRO A 1 87 ? -8.491 -22.719 -15.659 1.00 89.44 87 PRO A CA 1
ATOM 649 C C . PRO A 1 87 ? -7.175 -21.991 -15.983 1.00 89.44 87 PRO A C 1
ATOM 651 O O . PRO A 1 87 ? -6.810 -21.869 -17.152 1.00 89.44 87 PRO A O 1
ATOM 654 N N . CYS A 1 88 ? -6.461 -21.498 -14.963 1.00 89.81 88 CYS A N 1
ATOM 655 C CA . CYS A 1 88 ? -5.184 -20.798 -15.108 1.00 89.81 88 CYS A CA 1
ATOM 656 C C . CYS A 1 88 ? -3.954 -21.716 -14.994 1.00 89.81 88 CYS A C 1
ATOM 658 O O . CYS A 1 88 ? -2.838 -21.232 -15.164 1.00 89.81 88 CYS A O 1
ATOM 660 N N . TYR A 1 89 ? -4.121 -23.025 -14.766 1.00 89.31 89 TYR A N 1
ATOM 661 C CA . TYR A 1 89 ? -3.005 -23.966 -14.581 1.00 89.31 89 TYR A CA 1
ATOM 662 C C . TYR A 1 89 ? -2.025 -23.995 -15.762 1.00 89.31 89 TYR A C 1
ATOM 664 O O . TYR A 1 89 ? -0.809 -23.978 -15.591 1.00 89.31 89 TYR A O 1
ATOM 672 N N . ASN A 1 90 ? -2.541 -23.936 -16.991 1.00 86.44 90 ASN A N 1
ATOM 673 C CA . ASN A 1 90 ? -1.696 -23.898 -18.189 1.00 86.44 90 ASN A CA 1
ATOM 674 C C . ASN A 1 90 ? -0.820 -22.635 -18.263 1.00 86.44 90 ASN A C 1
ATOM 676 O O . ASN A 1 90 ? 0.259 -22.679 -18.852 1.00 86.44 90 ASN A O 1
ATOM 680 N N . CYS A 1 91 ? -1.264 -21.526 -17.658 1.00 85.56 91 CYS A N 1
ATOM 681 C CA . CYS A 1 91 ? -0.479 -20.297 -17.580 1.00 85.56 91 CYS A CA 1
ATOM 682 C C . CYS A 1 91 ? 0.610 -20.353 -16.500 1.00 85.56 91 CYS A C 1
ATOM 684 O O . CYS A 1 91 ? 1.602 -19.641 -16.634 1.00 85.56 91 CYS A O 1
ATOM 686 N N . SER A 1 92 ? 0.459 -21.186 -15.463 1.00 84.19 92 SER A N 1
ATOM 687 C CA . SER A 1 92 ? 1.453 -21.317 -14.386 1.00 84.19 92 SER A CA 1
ATOM 688 C C . SER A 1 92 ? 2.590 -22.277 -14.752 1.00 84.19 92 SER A C 1
ATOM 690 O O . SER A 1 92 ? 3.747 -22.031 -14.420 1.00 84.19 92 SER A O 1
ATOM 692 N N . GLN A 1 93 ? 2.278 -23.342 -15.493 1.00 77.12 93 GLN A N 1
ATOM 693 C CA . GLN A 1 93 ? 3.205 -24.442 -15.774 1.00 77.12 93 GLN A CA 1
ATOM 694 C C . GLN A 1 93 ? 4.288 -24.119 -16.812 1.00 77.12 93 GLN A C 1
ATOM 696 O O . GLN A 1 93 ? 5.354 -24.729 -16.788 1.00 77.12 93 GLN A O 1
ATOM 701 N N . ASN A 1 94 ? 4.015 -23.219 -17.766 1.00 61.94 94 ASN A N 1
ATOM 702 C CA . ASN A 1 94 ? 4.809 -23.136 -18.999 1.00 61.94 94 ASN A CA 1
ATOM 703 C C . ASN A 1 94 ? 5.207 -21.708 -19.398 1.00 61.94 94 ASN A C 1
ATOM 705 O O . ASN A 1 94 ? 5.257 -21.364 -20.583 1.00 61.94 94 ASN A O 1
ATOM 709 N N . PHE A 1 95 ? 5.521 -20.866 -18.412 1.00 61.88 95 PHE A N 1
ATOM 710 C CA . PHE A 1 95 ? 6.122 -19.563 -18.681 1.00 61.88 95 PHE A CA 1
ATOM 711 C C . PHE A 1 95 ? 7.643 -19.701 -18.832 1.00 61.88 95 PHE A C 1
ATOM 713 O O . PHE A 1 95 ? 8.419 -19.487 -17.903 1.00 61.88 95 PHE A O 1
ATOM 720 N N . SER A 1 96 ? 8.090 -20.091 -20.028 1.00 57.81 96 SER A N 1
ATOM 721 C CA . SER A 1 96 ? 9.486 -19.865 -20.405 1.00 57.81 96 SER A CA 1
ATOM 722 C C . SER A 1 96 ? 9.684 -18.361 -20.589 1.00 57.81 96 SER A C 1
ATOM 724 O O . SER A 1 96 ? 8.942 -17.743 -21.349 1.00 57.81 96 SER A O 1
ATOM 726 N N . TRP A 1 97 ? 10.706 -17.779 -19.954 1.00 54.75 97 TRP A N 1
ATOM 727 C CA . TRP A 1 97 ? 11.104 -16.366 -20.099 1.00 54.75 97 TRP A CA 1
ATOM 728 C C . TRP A 1 97 ? 11.319 -15.928 -21.561 1.00 54.75 97 TRP A C 1
ATOM 730 O O . TRP A 1 97 ? 11.378 -14.737 -21.849 1.00 54.75 97 TRP A O 1
ATOM 740 N N . ASN A 1 98 ? 11.437 -16.892 -22.480 1.00 56.16 98 ASN A N 1
ATOM 741 C CA . ASN A 1 98 ? 11.639 -16.699 -23.913 1.00 56.16 98 ASN A CA 1
ATOM 742 C C . ASN A 1 98 ? 10.352 -16.882 -24.750 1.00 56.16 98 ASN A C 1
ATOM 744 O O . ASN A 1 98 ? 10.375 -16.783 -25.975 1.00 56.16 98 ASN A O 1
ATOM 748 N N . SER A 1 99 ? 9.221 -17.192 -24.111 1.00 60.09 99 SER A N 1
ATOM 749 C CA . SER A 1 99 ? 7.927 -17.349 -24.769 1.00 60.09 99 SER A CA 1
ATOM 750 C C . SER A 1 99 ? 7.098 -16.095 -24.523 1.00 60.09 99 SER A C 1
ATOM 752 O O . SER A 1 99 ? 6.298 -16.019 -23.598 1.00 60.09 99 SER A O 1
ATOM 754 N N . SER A 1 100 ? 7.283 -15.089 -25.376 1.00 62.25 100 SER A N 1
ATOM 755 C CA . SER A 1 100 ? 6.572 -13.799 -25.335 1.00 62.25 100 SER A CA 1
ATOM 756 C C . SER A 1 100 ? 5.074 -13.901 -25.664 1.00 62.25 100 SER A C 1
ATOM 758 O O . SER A 1 100 ? 4.462 -12.924 -26.098 1.00 62.25 100 SER A O 1
ATOM 760 N N . ARG A 1 101 ? 4.470 -15.088 -25.541 1.00 73.00 101 ARG A N 1
ATOM 761 C CA . ARG A 1 101 ? 3.060 -15.294 -25.858 1.00 73.00 101 ARG A CA 1
ATOM 762 C C . ARG A 1 101 ? 2.216 -14.913 -24.645 1.00 73.00 101 ARG A C 1
ATOM 764 O O 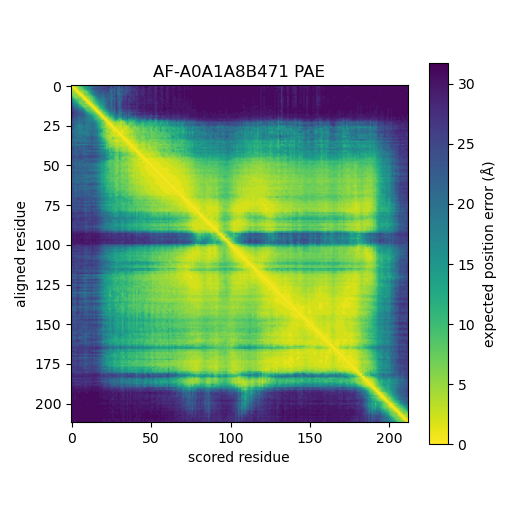. ARG A 1 101 ? 2.410 -15.492 -23.577 1.00 73.00 101 ARG A O 1
ATOM 771 N N . PRO A 1 102 ? 1.268 -13.975 -24.791 1.00 78.88 102 PRO A N 1
ATOM 772 C CA . PRO A 1 102 ? 0.371 -13.636 -23.699 1.00 78.88 102 PRO A CA 1
ATOM 773 C C . PRO A 1 102 ? -0.477 -14.863 -23.347 1.00 78.88 102 PRO A C 1
ATOM 775 O O . PRO A 1 102 ? -1.168 -15.410 -24.207 1.00 78.88 102 PRO A O 1
ATOM 778 N N . CYS A 1 103 ? -0.424 -15.295 -22.087 1.00 82.56 103 CYS A N 1
ATOM 779 C CA . CYS A 1 103 ? -1.335 -16.309 -21.569 1.00 82.56 103 CYS A CA 1
ATOM 780 C C . CYS A 1 103 ? -2.558 -15.617 -20.971 1.00 82.56 103 CYS A C 1
ATOM 782 O O . CYS A 1 103 ? -2.427 -14.770 -20.089 1.00 82.56 103 CYS A O 1
ATOM 784 N N . ALA A 1 104 ? -3.744 -15.960 -21.466 1.00 85.81 104 ALA A N 1
ATOM 785 C CA . ALA A 1 104 ? -5.004 -15.457 -20.944 1.00 85.81 104 ALA A CA 1
ATOM 786 C C . ALA A 1 104 ? -5.774 -16.612 -20.304 1.00 85.81 104 ALA A C 1
ATOM 788 O O . ALA A 1 104 ? -6.031 -17.622 -20.956 1.00 85.81 104 ALA A O 1
ATOM 789 N N . CYS A 1 105 ? -6.171 -16.444 -19.045 1.00 88.25 105 CYS A N 1
ATOM 790 C CA . CYS A 1 105 ? -7.075 -17.358 -18.360 1.00 88.25 105 CYS A CA 1
ATOM 791 C C . CYS A 1 105 ? -8.318 -16.607 -17.870 1.00 88.25 105 CYS A C 1
ATOM 793 O O . CYS A 1 105 ? -8.309 -15.386 -17.713 1.00 88.25 105 CYS A O 1
ATOM 795 N N . SER A 1 106 ? -9.428 -17.322 -17.698 1.00 89.25 106 SER A N 1
ATOM 796 C CA . SER A 1 106 ? -10.701 -16.758 -17.240 1.00 89.25 106 SER A CA 1
ATOM 797 C C . SER A 1 106 ? -11.212 -17.575 -16.065 1.00 89.25 106 SER A C 1
ATOM 799 O O . SER A 1 106 ? -11.399 -18.782 -16.197 1.00 89.25 106 SER A O 1
ATOM 801 N N . LEU A 1 107 ? -11.442 -16.915 -14.929 1.00 89.38 107 LEU A N 1
ATOM 802 C CA . LEU A 1 107 ? -12.032 -17.534 -13.747 1.00 89.38 107 LEU A CA 1
ATOM 803 C C . LEU A 1 107 ? -13.484 -17.068 -13.596 1.00 89.38 107 LEU A C 1
ATOM 805 O O . LEU A 1 107 ? -13.712 -15.875 -13.378 1.00 89.38 107 LEU A O 1
ATOM 809 N N . PRO A 1 108 ? -14.472 -17.968 -13.724 1.00 89.19 108 PRO A N 1
ATOM 810 C CA . PRO A 1 108 ? -15.851 -17.634 -13.413 1.00 89.19 108 PRO A CA 1
ATOM 811 C C . PRO A 1 108 ? -16.032 -17.545 -11.893 1.00 89.19 108 PRO A C 1
ATOM 813 O O . PRO A 1 108 ? -15.608 -18.434 -11.157 1.00 89.19 108 PRO A O 1
ATOM 816 N N . PHE A 1 109 ? -16.699 -16.492 -11.430 1.00 90.06 109 PHE A N 1
ATOM 817 C CA . PHE A 1 109 ? -17.095 -16.332 -10.034 1.00 90.06 109 PHE A CA 1
ATOM 818 C C . PHE A 1 109 ? -18.499 -15.734 -9.938 1.00 90.06 109 PHE A C 1
ATOM 820 O O . PHE A 1 109 ? -19.009 -15.155 -10.899 1.00 90.06 109 PHE A O 1
ATOM 827 N N . TYR A 1 110 ? -19.117 -15.885 -8.770 1.00 89.94 110 TYR A N 1
ATOM 828 C CA . TYR A 1 110 ? -20.451 -15.375 -8.476 1.00 89.94 110 TYR A CA 1
ATOM 829 C C . TYR A 1 110 ? -20.389 -14.533 -7.208 1.00 89.94 110 TYR A C 1
ATOM 831 O O . TYR A 1 110 ? -19.649 -14.856 -6.283 1.00 89.94 110 TYR A O 1
ATOM 839 N N . LEU A 1 111 ? -21.161 -13.450 -7.186 1.00 89.25 111 LEU A N 1
ATOM 840 C CA . LEU A 1 111 ? -21.310 -12.596 -6.016 1.00 89.25 111 LEU A CA 1
ATOM 841 C C . LEU A 1 111 ? -22.629 -12.953 -5.333 1.00 89.25 111 LEU A C 1
ATOM 843 O O . LEU A 1 111 ? -23.691 -12.833 -5.943 1.00 89.25 111 LEU A O 1
ATOM 847 N N . ASP A 1 112 ? -22.561 -13.386 -4.076 1.00 86.12 112 ASP A N 1
ATOM 848 C CA . ASP A 1 112 ? -23.746 -13.799 -3.311 1.00 86.12 112 ASP A CA 1
ATOM 849 C C . ASP A 1 112 ? -24.652 -12.618 -2.944 1.00 86.12 112 ASP A C 1
ATOM 851 O O . ASP A 1 112 ? -25.844 -12.783 -2.680 1.00 86.12 112 ASP A O 1
ATOM 855 N N . GLN A 1 113 ? -24.086 -11.411 -2.917 1.00 86.56 113 GLN A N 1
ATOM 856 C CA . GLN A 1 113 ? -24.766 -10.187 -2.517 1.00 86.56 113 GLN A CA 1
ATOM 857 C C . GLN A 1 113 ? -24.471 -9.053 -3.504 1.00 86.56 113 GLN A C 1
ATOM 859 O O . GLN A 1 113 ? -23.380 -9.005 -4.078 1.00 86.56 113 GLN A O 1
ATOM 864 N N . PRO A 1 114 ? -25.411 -8.109 -3.691 1.00 87.38 114 PRO A N 1
ATOM 865 C CA . PRO A 1 114 ? -25.154 -6.909 -4.476 1.00 87.38 114 PRO A CA 1
ATOM 866 C C . PRO A 1 114 ? -24.147 -5.998 -3.762 1.00 87.38 114 PRO A C 1
ATOM 868 O O . PRO A 1 114 ? -24.141 -5.894 -2.533 1.00 87.38 114 PRO A O 1
ATOM 871 N N . TYR A 1 115 ? -23.296 -5.334 -4.541 1.00 90.00 115 TYR A N 1
ATOM 872 C CA . TYR A 1 115 ? -22.349 -4.324 -4.070 1.00 90.00 115 TYR A CA 1
ATOM 873 C C . TYR A 1 115 ? -22.913 -2.955 -4.455 1.00 90.00 115 TYR A C 1
ATOM 875 O O . TYR A 1 115 ? -22.763 -2.520 -5.592 1.00 90.00 115 TYR A O 1
ATOM 883 N N . ASP A 1 116 ? -23.623 -2.319 -3.523 1.00 86.69 116 ASP A N 1
ATOM 884 C CA . ASP A 1 116 ? -24.416 -1.108 -3.795 1.00 86.69 116 ASP A CA 1
ATOM 885 C C . ASP A 1 116 ? -23.575 0.185 -3.825 1.00 86.69 116 ASP A C 1
ATOM 887 O O . ASP A 1 116 ? -24.051 1.238 -4.245 1.00 86.69 116 ASP A O 1
ATOM 891 N N . SER A 1 117 ? -22.323 0.119 -3.367 1.00 89.38 117 SER A N 1
ATOM 892 C CA . SER A 1 117 ? -21.378 1.237 -3.304 1.00 89.38 117 SER A CA 1
ATOM 893 C C . SER A 1 117 ? -20.292 1.138 -4.379 1.00 89.38 117 SER A C 1
ATOM 895 O O . SER A 1 117 ? -20.197 0.154 -5.108 1.00 89.38 117 SER A O 1
ATOM 897 N N . ASN A 1 118 ? -19.414 2.145 -4.442 1.00 91.69 118 ASN A N 1
ATOM 898 C CA . ASN A 1 118 ? -18.236 2.112 -5.309 1.00 91.69 118 ASN A CA 1
ATOM 899 C C . ASN A 1 118 ? -17.397 0.853 -5.050 1.00 91.69 118 ASN A C 1
ATOM 901 O O . ASN A 1 118 ? -17.072 0.537 -3.904 1.00 91.69 118 ASN A O 1
ATOM 905 N N . VAL A 1 119 ? -17.041 0.164 -6.132 1.00 91.38 119 VAL A N 1
ATOM 906 C CA . VAL A 1 119 ? -16.236 -1.058 -6.103 1.00 91.38 119 VAL A CA 1
ATOM 907 C C . VAL A 1 119 ? -14.807 -0.720 -6.504 1.00 91.38 119 VAL A C 1
ATOM 909 O O . VAL A 1 119 ? -14.576 -0.051 -7.511 1.00 91.38 119 VAL A O 1
ATOM 912 N N . PHE A 1 120 ? -13.852 -1.220 -5.728 1.00 92.31 120 PHE A N 1
ATOM 913 C CA . PHE A 1 120 ? -12.428 -1.119 -6.017 1.00 92.31 120 PHE A CA 1
ATOM 914 C C . PHE A 1 120 ? -11.869 -2.507 -6.301 1.00 92.31 120 PHE A C 1
ATOM 916 O O . PHE A 1 120 ? -12.263 -3.490 -5.678 1.00 92.31 120 PHE A O 1
ATOM 923 N N . MET A 1 121 ? -10.946 -2.574 -7.253 1.00 90.44 121 MET A N 1
ATOM 924 C CA . MET A 1 121 ? -10.275 -3.806 -7.630 1.00 90.44 121 MET A CA 1
ATOM 925 C C . MET A 1 121 ? -8.814 -3.742 -7.206 1.00 90.44 121 MET A C 1
ATOM 927 O O . MET A 1 121 ? -8.101 -2.810 -7.575 1.00 90.44 121 MET A O 1
ATOM 931 N N . TYR A 1 122 ? -8.371 -4.761 -6.477 1.00 93.44 122 TYR A N 1
ATOM 932 C CA . TYR A 1 122 ? -6.995 -4.901 -6.017 1.00 93.44 122 TYR A CA 1
ATOM 933 C C . TYR A 1 122 ? -6.414 -6.222 -6.515 1.00 93.44 122 TYR A C 1
ATOM 935 O O . TYR A 1 122 ? -7.127 -7.217 -6.636 1.00 93.44 122 TYR A O 1
ATOM 943 N N . TYR A 1 123 ? -5.111 -6.231 -6.790 1.00 92.62 123 TYR A N 1
ATOM 944 C CA . TYR A 1 123 ? -4.351 -7.461 -6.978 1.00 92.62 123 TYR A CA 1
ATOM 945 C C . TYR A 1 123 ? -3.500 -7.697 -5.729 1.00 92.62 123 TYR A C 1
ATOM 947 O O . TYR A 1 123 ? -2.852 -6.782 -5.220 1.00 92.62 123 TYR A O 1
ATOM 955 N N . GLY A 1 124 ? -3.537 -8.924 -5.218 1.00 93.19 124 GLY A N 1
ATOM 956 C CA . GLY A 1 124 ? -2.756 -9.346 -4.061 1.00 93.19 124 GLY A CA 1
ATOM 957 C C . GLY A 1 124 ? -1.576 -10.201 -4.499 1.00 93.19 124 GLY A C 1
ATOM 958 O O . GLY A 1 124 ? -1.737 -11.099 -5.320 1.00 93.19 124 GLY A O 1
ATOM 959 N N . LEU A 1 125 ? -0.397 -9.938 -3.937 1.00 93.56 125 LEU A N 1
ATOM 960 C CA . LEU A 1 125 ? 0.786 -10.779 -4.102 1.00 93.56 125 LEU A CA 1
ATOM 961 C C . LEU A 1 125 ? 1.203 -11.314 -2.732 1.00 93.56 125 LEU A C 1
ATOM 963 O O . LEU A 1 125 ? 1.494 -10.542 -1.819 1.00 93.56 125 LEU A O 1
ATOM 967 N N . SER A 1 126 ? 1.255 -12.635 -2.590 1.00 94.19 126 SER A N 1
ATOM 968 C CA . SER A 1 126 ? 1.833 -13.303 -1.421 1.00 94.19 126 SER A CA 1
ATOM 969 C C . SER A 1 126 ? 3.319 -13.586 -1.637 1.00 94.19 126 SER A C 1
ATOM 971 O O . SER A 1 126 ? 3.753 -13.782 -2.769 1.00 94.19 126 SER A O 1
ATOM 973 N N . ASN A 1 127 ? 4.098 -13.664 -0.554 1.00 94.81 127 ASN A N 1
ATOM 974 C CA . ASN A 1 127 ? 5.538 -13.968 -0.596 1.00 94.81 127 ASN A CA 1
ATOM 975 C C . ASN A 1 127 ? 6.377 -12.981 -1.436 1.00 94.81 127 ASN A C 1
ATOM 977 O O . ASN A 1 127 ? 7.434 -13.336 -1.954 1.00 94.81 127 ASN A O 1
ATOM 981 N N . PHE A 1 128 ? 5.931 -11.725 -1.542 1.00 95.19 128 PHE A N 1
ATOM 982 C CA . PHE A 1 128 ? 6.650 -10.654 -2.232 1.00 95.19 128 PHE A CA 1
ATOM 983 C C . PHE A 1 128 ? 7.097 -9.567 -1.240 1.00 95.19 128 PHE A C 1
ATOM 985 O O . PHE A 1 128 ? 6.301 -8.761 -0.760 1.00 95.19 128 PHE A O 1
ATOM 992 N N . TYR A 1 129 ? 8.390 -9.546 -0.906 1.00 95.94 129 TYR A N 1
ATOM 993 C CA . TYR A 1 129 ? 8.948 -8.714 0.169 1.00 95.94 129 TYR A CA 1
ATOM 994 C C . TYR A 1 129 ? 9.311 -7.293 -0.289 1.00 95.94 129 TYR A C 1
ATOM 996 O O . TYR A 1 129 ? 10.485 -6.917 -0.335 1.00 95.94 129 TYR A O 1
ATOM 1004 N N . GLN A 1 130 ? 8.301 -6.470 -0.584 1.00 95.12 130 GLN A N 1
ATOM 1005 C CA . GLN A 1 130 ? 8.511 -5.064 -0.974 1.00 95.12 130 GLN A CA 1
ATOM 1006 C C . GLN A 1 130 ? 9.202 -4.228 0.110 1.00 95.12 130 GLN A C 1
ATOM 1008 O O . GLN A 1 130 ? 9.871 -3.247 -0.191 1.00 95.12 130 GLN A O 1
ATOM 1013 N N . ASN A 1 131 ? 9.068 -4.617 1.377 1.00 96.50 131 ASN A N 1
ATOM 1014 C CA . ASN A 1 131 ? 9.683 -3.944 2.520 1.00 96.50 131 ASN A CA 1
ATOM 1015 C C . ASN A 1 131 ? 11.180 -4.261 2.697 1.00 96.50 131 ASN A C 1
ATOM 1017 O O . ASN A 1 131 ? 11.820 -3.714 3.597 1.00 96.50 131 ASN A O 1
ATOM 1021 N N . HIS A 1 132 ? 11.765 -5.133 1.872 1.00 96.62 132 HIS A N 1
ATOM 1022 C CA . HIS A 1 132 ? 13.181 -5.455 1.973 1.00 96.62 132 HIS A CA 1
ATOM 1023 C C . HIS A 1 132 ? 14.034 -4.195 1.727 1.00 96.62 132 HIS A C 1
ATOM 1025 O O . HIS A 1 132 ? 13.936 -3.566 0.675 1.00 96.62 132 HIS A O 1
ATOM 1031 N N . ARG A 1 133 ? 14.934 -3.842 2.661 1.00 95.50 133 ARG A N 1
ATOM 1032 C CA . ARG A 1 133 ? 15.711 -2.579 2.632 1.00 95.50 133 ARG A CA 1
ATOM 1033 C C . ARG A 1 133 ? 16.374 -2.289 1.278 1.00 95.50 133 ARG A C 1
ATOM 1035 O O . ARG A 1 133 ? 16.316 -1.160 0.808 1.00 95.50 133 ARG A O 1
ATOM 1042 N N . ARG A 1 134 ? 16.996 -3.299 0.651 1.00 94.31 134 ARG A N 1
ATOM 1043 C CA . ARG A 1 134 ? 17.621 -3.157 -0.684 1.00 94.31 134 ARG A CA 1
ATOM 1044 C C . ARG A 1 134 ? 16.603 -2.920 -1.803 1.00 94.31 134 ARG A C 1
ATOM 1046 O O . ARG A 1 134 ? 16.912 -2.200 -2.735 1.00 94.31 134 ARG A O 1
ATOM 1053 N N . TYR A 1 135 ? 15.407 -3.498 -1.701 1.00 96.12 135 TYR A N 1
ATOM 1054 C CA . TYR A 1 135 ? 14.345 -3.317 -2.689 1.00 96.12 135 TYR A CA 1
ATOM 1055 C C . TYR A 1 135 ? 13.797 -1.888 -2.621 1.00 96.12 135 TYR A C 1
ATOM 1057 O O . TYR A 1 135 ? 13.790 -1.187 -3.623 1.00 96.12 135 TYR A O 1
ATOM 1065 N N . VAL A 1 136 ? 13.466 -1.410 -1.415 1.00 96.56 136 VAL A N 1
ATOM 1066 C CA . VAL A 1 136 ? 12.943 -0.049 -1.176 1.00 96.56 136 VAL A CA 1
ATOM 1067 C C . VAL A 1 136 ? 13.919 1.048 -1.612 1.00 96.56 136 VAL A C 1
ATOM 1069 O O . VAL A 1 136 ? 13.487 2.107 -2.076 1.00 96.56 136 VAL A O 1
ATOM 1072 N N . LYS A 1 137 ? 15.224 0.809 -1.431 1.00 96.38 137 LYS A N 1
ATOM 1073 C CA . LYS A 1 137 ? 16.294 1.734 -1.825 1.00 96.38 137 LYS A CA 1
ATOM 1074 C C . LYS A 1 137 ? 16.564 1.749 -3.328 1.00 96.38 137 LYS A C 1
ATOM 1076 O O . LYS A 1 137 ? 17.044 2.757 -3.823 1.00 96.38 137 LYS A O 1
ATOM 1081 N N . SER A 1 138 ? 16.255 0.670 -4.046 1.00 97.00 138 SER A N 1
ATOM 1082 C CA . SER A 1 138 ? 16.630 0.513 -5.452 1.00 97.00 138 SER A CA 1
ATOM 1083 C C . SER A 1 138 ? 15.683 1.266 -6.387 1.00 97.00 138 SER A C 1
ATOM 1085 O O . SER A 1 138 ? 14.788 0.674 -6.993 1.00 97.00 138 SER A O 1
ATOM 1087 N N . ARG A 1 139 ? 15.876 2.589 -6.441 1.00 96.19 139 ARG A N 1
ATOM 1088 C CA . ARG A 1 139 ? 15.206 3.572 -7.305 1.00 96.19 139 ARG A CA 1
ATOM 1089 C C . ARG A 1 139 ? 16.009 4.876 -7.340 1.00 96.19 139 ARG A C 1
ATOM 1091 O O . ARG A 1 139 ? 16.837 5.119 -6.463 1.00 96.19 139 ARG A O 1
ATOM 1098 N N . ASP A 1 140 ? 15.702 5.732 -8.305 1.00 97.00 140 ASP A N 1
ATOM 1099 C CA . ASP A 1 140 ? 16.224 7.095 -8.382 1.00 97.00 140 ASP A CA 1
ATOM 1100 C C . ASP A 1 140 ? 15.063 8.096 -8.431 1.00 97.00 140 ASP A C 1
ATOM 1102 O O . ASP A 1 140 ? 14.381 8.233 -9.444 1.00 97.00 140 ASP A O 1
ATOM 1106 N N . ASP A 1 141 ? 14.832 8.802 -7.323 1.00 96.50 141 ASP A N 1
ATOM 1107 C CA . ASP A 1 141 ? 13.726 9.757 -7.207 1.00 96.50 141 ASP A CA 1
ATOM 1108 C C . ASP A 1 141 ? 13.903 10.977 -8.130 1.00 96.50 141 ASP A C 1
ATOM 1110 O O . ASP A 1 141 ? 12.915 11.520 -8.625 1.00 96.50 141 ASP A O 1
ATOM 1114 N N . SER A 1 142 ? 15.143 11.389 -8.424 1.00 96.69 142 SER A N 1
AT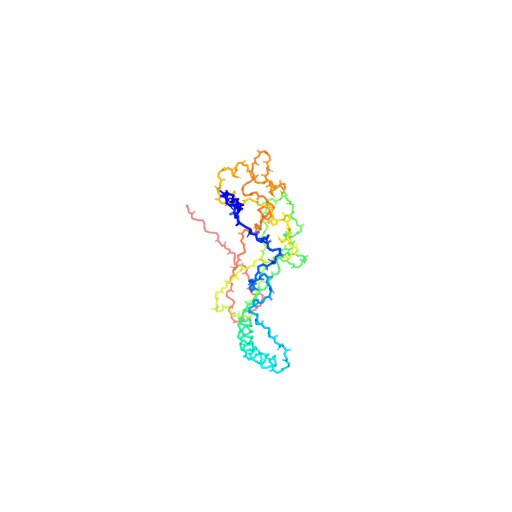OM 1115 C CA . SER A 1 142 ? 15.412 12.489 -9.361 1.00 96.69 142 SER A CA 1
ATOM 1116 C C . SER A 1 142 ? 15.109 12.069 -10.796 1.00 96.69 142 SER A C 1
ATOM 1118 O O . SER A 1 142 ? 14.546 12.853 -11.564 1.00 96.69 142 SER A O 1
ATOM 1120 N N . GLN A 1 143 ? 15.425 10.819 -11.147 1.00 96.62 143 GLN A N 1
ATOM 1121 C CA . GLN A 1 143 ? 15.050 10.235 -12.433 1.00 96.62 143 GLN A CA 1
ATOM 1122 C C . GLN A 1 143 ? 13.524 10.120 -12.569 1.00 96.62 143 GLN A C 1
ATOM 1124 O O . GLN A 1 143 ? 12.974 10.508 -13.598 1.00 96.62 143 GLN A O 1
ATOM 1129 N N . LEU A 1 144 ? 12.833 9.643 -11.527 1.00 95.44 144 LEU A N 1
ATOM 1130 C CA . LEU A 1 144 ? 11.367 9.535 -11.506 1.00 95.44 144 LEU A CA 1
ATOM 1131 C C . LEU A 1 144 ? 10.673 10.903 -11.571 1.00 95.44 144 LEU A C 1
ATOM 1133 O O . LEU A 1 144 ? 9.581 11.010 -12.124 1.00 95.44 144 LEU A O 1
ATOM 1137 N N . ASN A 1 145 ? 11.320 11.951 -11.061 1.00 96.44 145 ASN A N 1
ATOM 1138 C CA . ASN A 1 145 ? 10.869 13.335 -11.194 1.00 96.44 145 ASN A CA 1
ATOM 1139 C C . ASN A 1 145 ? 11.211 13.962 -12.567 1.00 96.44 145 ASN A C 1
ATOM 1141 O O . ASN A 1 145 ? 10.879 15.118 -12.818 1.00 96.44 145 ASN A O 1
ATOM 1145 N N . GLY A 1 146 ? 11.883 13.226 -13.459 1.00 94.69 146 GLY A N 1
ATOM 1146 C CA . GLY A 1 146 ? 12.199 13.668 -14.819 1.00 94.69 146 GLY A CA 1
ATOM 1147 C C . GLY A 1 146 ? 13.446 14.549 -14.950 1.00 94.69 146 GLY A C 1
ATOM 1148 O O . GLY A 1 146 ? 13.566 15.279 -15.933 1.00 94.69 146 GLY A O 1
ATOM 1149 N N . ASN A 1 147 ? 14.385 14.508 -13.997 1.00 96.31 147 ASN A N 1
ATOM 1150 C CA . ASN A 1 147 ? 15.649 15.239 -14.121 1.00 96.31 147 ASN A CA 1
ATOM 1151 C C . ASN A 1 147 ? 16.490 14.695 -15.293 1.00 96.31 147 ASN A C 1
ATOM 1153 O O . ASN A 1 147 ? 16.825 13.512 -15.353 1.00 96.31 147 ASN A O 1
ATOM 1157 N N . GLN A 1 148 ? 16.884 15.585 -16.204 1.00 94.50 148 GLN A N 1
ATOM 1158 C CA . GLN A 1 148 ? 17.652 15.248 -17.398 1.00 94.50 148 GLN A CA 1
ATOM 1159 C C . GLN A 1 148 ? 19.058 14.699 -17.106 1.00 94.50 148 GLN A C 1
ATOM 1161 O O . GLN A 1 148 ? 19.578 13.929 -17.921 1.00 94.50 148 GLN A O 1
ATOM 1166 N N . GLU A 1 149 ? 19.664 15.077 -15.978 1.00 94.38 149 GLU A N 1
ATOM 1167 C CA . GLU A 1 149 ? 20.956 14.546 -15.522 1.00 94.38 149 GLU A CA 1
ATOM 1168 C C . GLU A 1 149 ? 20.802 13.097 -15.046 1.00 94.38 149 GLU A C 1
ATOM 1170 O O . GLU A 1 149 ? 21.471 12.206 -15.568 1.00 94.38 149 GLU A O 1
ATOM 1175 N N . SER A 1 150 ? 19.831 12.838 -14.167 1.00 94.12 150 SER A N 1
ATOM 1176 C CA . SER A 1 150 ? 19.531 11.501 -13.625 1.00 94.12 150 SER A CA 1
ATOM 1177 C C . SER A 1 150 ? 18.981 10.515 -14.666 1.00 94.12 150 SER A C 1
ATOM 1179 O O . SER A 1 150 ? 19.03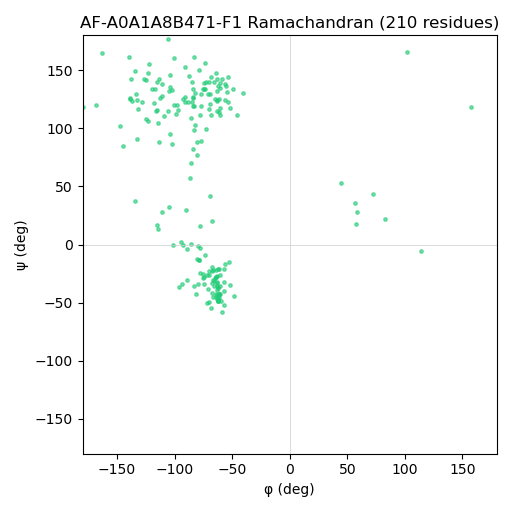4 9.301 -14.481 1.00 94.12 150 SER A O 1
ATOM 1181 N N . LEU A 1 151 ? 18.468 11.010 -15.798 1.00 94.25 151 LEU A N 1
ATOM 1182 C CA . LEU A 1 151 ? 18.126 10.176 -16.957 1.00 94.25 151 LEU A CA 1
ATOM 1183 C C . LEU A 1 151 ? 19.363 9.651 -17.706 1.00 94.25 151 LEU A C 1
ATOM 1185 O O . LEU A 1 151 ? 19.271 8.621 -18.373 1.00 94.25 151 LEU A O 1
ATOM 1189 N N . LYS A 1 152 ? 20.500 10.353 -17.632 1.00 93.94 152 LYS A N 1
ATOM 1190 C CA . LYS A 1 152 ? 21.761 9.958 -18.285 1.00 93.94 152 LYS A CA 1
ATOM 1191 C C . LYS A 1 152 ? 22.690 9.202 -17.339 1.00 93.94 152 LYS A C 1
ATOM 1193 O O . LYS A 1 152 ? 23.370 8.284 -17.787 1.00 93.94 152 LYS A O 1
ATOM 1198 N N . ASP A 1 153 ? 22.705 9.594 -16.070 1.00 94.69 153 ASP A N 1
ATOM 1199 C CA . ASP A 1 153 ? 23.517 8.992 -15.014 1.00 94.69 153 ASP A CA 1
ATOM 1200 C C . ASP A 1 153 ? 22.648 8.744 -13.766 1.00 94.69 153 ASP A C 1
ATOM 1202 O O . ASP A 1 153 ? 22.456 9.653 -12.953 1.00 94.69 153 ASP A O 1
ATOM 1206 N N . PRO A 1 154 ? 22.035 7.552 -13.643 1.00 94.00 154 PRO A N 1
ATOM 1207 C CA . PRO A 1 154 ? 21.181 7.217 -12.511 1.00 94.00 154 PRO A CA 1
ATOM 1208 C C . PRO A 1 154 ? 21.984 6.953 -11.229 1.00 94.00 154 PRO A C 1
ATOM 1210 O O . PRO A 1 154 ? 23.139 6.524 -11.253 1.00 94.00 154 PRO A O 1
ATOM 1213 N N . SER A 1 155 ? 21.333 7.131 -10.080 1.00 94.44 155 SER A N 1
ATOM 1214 C CA . SER A 1 155 ? 21.895 6.847 -8.757 1.00 94.44 155 SER A CA 1
ATOM 1215 C C . SER A 1 155 ? 22.443 5.418 -8.619 1.00 94.44 155 SER A C 1
ATOM 1217 O O . SER A 1 155 ? 21.839 4.441 -9.065 1.00 94.44 155 SER A O 1
ATOM 1219 N N . LYS A 1 156 ? 23.540 5.271 -7.863 1.00 94.50 156 LYS A N 1
ATOM 1220 C CA . LYS A 1 156 ? 24.139 3.966 -7.512 1.00 94.50 156 LYS A CA 1
ATOM 1221 C C . LYS A 1 156 ? 23.209 3.065 -6.700 1.00 94.50 156 LYS A C 1
ATOM 1223 O O . LYS A 1 156 ? 23.385 1.852 -6.686 1.00 94.50 156 LYS A O 1
ATOM 1228 N N . GLU A 1 157 ? 22.199 3.630 -6.038 1.00 95.56 157 GLU A N 1
ATOM 1229 C CA . GLU A 1 157 ? 21.202 2.838 -5.308 1.00 95.56 157 GLU A CA 1
ATOM 1230 C C . GLU A 1 157 ? 20.381 1.938 -6.259 1.00 95.56 157 GLU A C 1
ATOM 1232 O O . GLU A 1 157 ? 19.864 0.907 -5.830 1.00 95.56 157 GLU A O 1
ATOM 1237 N N . CYS A 1 158 ? 20.313 2.265 -7.558 1.00 95.25 158 CYS A N 1
ATOM 1238 C CA . CYS A 1 158 ? 19.646 1.447 -8.572 1.00 95.25 158 CYS A CA 1
ATOM 1239 C C . CYS A 1 158 ? 20.404 0.165 -8.958 1.00 95.25 158 CYS A C 1
ATOM 1241 O O . CYS A 1 158 ? 19.824 -0.663 -9.661 1.00 95.25 158 CYS A O 1
ATOM 1243 N N . GLU A 1 159 ? 21.653 -0.049 -8.528 1.00 93.69 159 GLU A N 1
ATOM 1244 C CA . GLU A 1 159 ? 22.404 -1.263 -8.874 1.00 93.69 159 GLU A CA 1
ATOM 1245 C C . GLU A 1 159 ? 21.709 -2.552 -8.376 1.00 93.69 159 GLU A C 1
ATOM 1247 O O . GLU A 1 159 ? 21.194 -2.594 -7.253 1.00 93.69 159 GLU A O 1
ATOM 1252 N N . PRO A 1 160 ? 21.686 -3.633 -9.186 1.00 93.94 160 PRO A N 1
ATOM 1253 C CA . PRO A 1 160 ? 22.310 -3.788 -10.511 1.00 93.94 160 PRO A CA 1
ATOM 1254 C C . PRO A 1 160 ? 21.452 -3.283 -11.693 1.00 93.94 160 PRO A C 1
ATOM 1256 O O . PRO A 1 160 ? 21.879 -3.361 -12.839 1.00 93.94 160 PRO A O 1
ATOM 1259 N N . TYR A 1 161 ? 20.257 -2.750 -11.441 1.00 95.75 161 TYR A N 1
ATOM 1260 C CA . TYR A 1 161 ? 19.264 -2.341 -12.446 1.00 95.75 161 TYR A CA 1
ATOM 1261 C C . TYR A 1 161 ? 19.414 -0.881 -12.901 1.00 95.75 161 TYR A C 1
ATOM 1263 O O . TYR A 1 161 ? 18.431 -0.222 -13.238 1.00 95.75 161 TYR A O 1
ATOM 1271 N N . ALA A 1 162 ? 20.636 -0.355 -12.871 1.00 94.94 162 ALA A N 1
ATOM 1272 C CA . ALA A 1 162 ? 20.941 1.000 -13.319 1.00 94.94 162 ALA A CA 1
ATOM 1273 C C . ALA A 1 162 ? 21.281 1.050 -14.820 1.00 94.94 162 ALA A C 1
ATOM 1275 O O . ALA A 1 162 ? 20.974 2.036 -15.487 1.00 94.94 162 ALA A O 1
ATOM 1276 N N . TRP A 1 163 ? 21.862 -0.024 -15.370 1.00 94.50 163 TRP A N 1
ATOM 1277 C CA . TRP A 1 163 ? 22.435 -0.040 -16.718 1.00 94.50 163 TRP A CA 1
ATOM 1278 C C . TRP A 1 163 ? 22.097 -1.331 -17.470 1.00 94.50 163 TRP A C 1
ATOM 1280 O O . TRP A 1 163 ? 22.122 -2.418 -16.896 1.00 94.50 163 TRP A O 1
ATOM 1290 N N . SER A 1 164 ? 21.839 -1.222 -18.774 1.00 95.19 164 SER A N 1
ATOM 1291 C CA . SER A 1 164 ? 21.690 -2.353 -19.699 1.00 95.19 164 SER A CA 1
ATOM 1292 C C . SER A 1 164 ? 22.427 -2.048 -21.000 1.00 95.19 164 SER A C 1
ATOM 1294 O O . SER A 1 164 ? 22.184 -1.011 -21.614 1.00 95.19 164 SER A O 1
ATOM 1296 N N . SER A 1 165 ? 23.361 -2.916 -21.409 1.00 92.62 165 SER A N 1
ATOM 1297 C CA . SER A 1 165 ? 24.172 -2.746 -22.630 1.00 92.62 165 SER A CA 1
ATOM 1298 C C . SER A 1 165 ? 24.708 -1.314 -22.809 1.00 92.62 165 SER A C 1
ATOM 1300 O O . SER A 1 165 ? 24.461 -0.689 -23.837 1.00 92.62 165 SER A O 1
ATOM 1302 N N . SER A 1 166 ? 25.374 -0.799 -21.762 1.00 89.81 166 SER A N 1
ATOM 1303 C CA . SER A 1 166 ? 25.938 0.563 -21.650 1.00 89.81 166 SER A CA 1
ATOM 1304 C C . SER A 1 166 ? 24.957 1.734 -21.822 1.00 89.81 166 SER A C 1
ATOM 1306 O O . SER A 1 166 ? 25.383 2.875 -21.998 1.00 89.81 166 SER A O 1
ATOM 1308 N N . LYS A 1 167 ? 23.648 1.484 -21.707 1.00 94.62 167 LYS A N 1
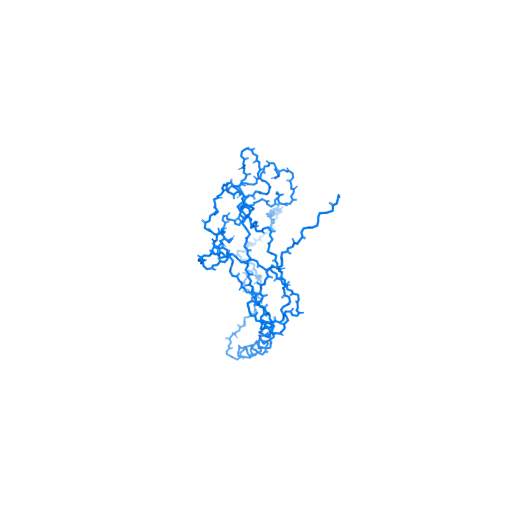ATOM 1309 C CA . LYS A 1 167 ? 22.603 2.514 -21.650 1.00 94.62 167 LYS A CA 1
ATOM 1310 C C . LYS A 1 167 ? 21.978 2.563 -20.251 1.00 94.62 167 LYS A C 1
ATOM 1312 O O . LYS A 1 167 ? 21.732 1.496 -19.679 1.00 94.62 167 LYS A O 1
ATOM 1317 N N . PRO A 1 168 ? 21.712 3.757 -19.696 1.00 94.25 168 PRO A N 1
ATOM 1318 C CA . PRO A 1 168 ? 21.000 3.876 -18.430 1.00 94.25 168 PRO A CA 1
ATOM 1319 C C . PRO A 1 168 ? 19.558 3.376 -18.598 1.00 94.25 168 PRO A C 1
ATOM 1321 O O . PRO A 1 168 ? 18.921 3.618 -19.627 1.00 94.25 168 PRO A O 1
ATOM 1324 N N . ILE A 1 169 ? 19.050 2.652 -17.601 1.00 95.75 169 ILE A N 1
ATOM 1325 C CA . ILE A 1 169 ? 17.662 2.174 -17.578 1.00 95.75 169 ILE A CA 1
ATOM 1326 C C . ILE A 1 169 ? 16.776 3.295 -17.024 1.00 95.75 169 ILE A C 1
ATOM 1328 O O . ILE A 1 169 ? 17.098 3.894 -16.000 1.00 95.75 169 ILE A O 1
ATOM 1332 N N . ALA A 1 170 ? 15.650 3.565 -17.685 1.00 95.19 170 ALA A N 1
ATOM 1333 C CA . ALA A 1 170 ? 14.651 4.524 -17.226 1.00 95.19 170 ALA A CA 1
ATOM 1334 C C . ALA A 1 170 ? 13.245 3.895 -17.303 1.00 95.19 170 ALA A C 1
ATOM 1336 O O . ALA A 1 170 ? 12.792 3.598 -18.413 1.00 95.19 170 ALA A O 1
ATOM 1337 N N . PRO A 1 171 ? 12.538 3.704 -16.172 1.00 96.38 171 PRO A N 1
ATOM 1338 C CA . PRO A 1 171 ? 12.988 3.903 -14.785 1.00 96.38 171 PRO A CA 1
ATOM 1339 C C . PRO A 1 171 ? 13.972 2.820 -14.292 1.00 96.38 171 PRO A C 1
ATOM 1341 O O . PRO A 1 171 ? 13.776 1.638 -14.571 1.00 96.38 171 PRO A O 1
ATOM 1344 N N . CYS A 1 172 ? 15.006 3.208 -13.536 1.00 96.19 172 CYS A N 1
ATOM 1345 C CA . CYS A 1 172 ? 15.983 2.288 -12.946 1.00 96.19 172 CYS A CA 1
ATOM 1346 C C . CYS A 1 172 ? 15.508 1.660 -11.630 1.00 96.19 172 CYS A C 1
ATOM 1348 O O . CYS A 1 172 ? 14.634 2.183 -10.933 1.00 96.19 172 CYS A O 1
ATOM 1350 N N . GLY A 1 173 ? 16.157 0.557 -11.252 1.00 96.94 173 GLY A N 1
ATOM 1351 C CA . GLY A 1 173 ? 16.014 -0.043 -9.929 1.00 96.94 173 GLY A CA 1
ATOM 1352 C C . GLY A 1 173 ? 15.111 -1.275 -9.869 1.00 96.94 173 GLY A C 1
ATOM 1353 O O . GLY A 1 173 ? 14.354 -1.592 -10.790 1.00 96.94 173 GLY A O 1
ATOM 1354 N N . ALA A 1 174 ? 15.209 -2.001 -8.755 1.00 96.00 174 ALA A N 1
ATOM 1355 C CA . ALA A 1 174 ? 14.518 -3.274 -8.561 1.00 96.00 174 ALA A CA 1
ATOM 1356 C C . ALA A 1 174 ? 12.992 -3.120 -8.582 1.00 96.00 174 ALA A C 1
ATOM 1358 O O . ALA A 1 174 ? 12.310 -3.989 -9.114 1.00 96.00 174 ALA A O 1
ATOM 1359 N N . ILE A 1 175 ? 12.469 -2.007 -8.050 1.00 95.75 175 ILE A N 1
ATOM 1360 C CA . ILE A 1 175 ? 11.023 -1.742 -7.975 1.00 95.75 175 ILE A CA 1
ATOM 1361 C C . ILE A 1 175 ? 10.414 -1.666 -9.377 1.00 95.75 175 ILE A C 1
ATOM 1363 O O . ILE A 1 175 ? 9.401 -2.306 -9.651 1.00 95.75 175 ILE A O 1
ATOM 1367 N N . ALA A 1 176 ? 11.053 -0.897 -10.259 1.00 94.69 176 ALA A N 1
ATOM 1368 C CA . ALA A 1 176 ? 10.641 -0.754 -11.647 1.00 94.69 176 ALA A CA 1
ATOM 1369 C C . ALA A 1 176 ? 10.822 -2.061 -12.430 1.00 94.69 176 ALA A C 1
ATOM 1371 O O . ALA A 1 176 ? 9.941 -2.455 -13.193 1.00 94.69 176 ALA A O 1
ATOM 1372 N N . ASN A 1 177 ? 11.939 -2.760 -12.210 1.00 93.94 177 ASN A N 1
ATOM 1373 C CA . ASN A 1 177 ? 12.255 -3.993 -12.925 1.00 93.94 177 ASN A CA 1
ATOM 1374 C C . ASN A 1 177 ? 11.283 -5.145 -12.609 1.00 93.94 177 ASN A C 1
ATOM 1376 O O . ASN A 1 177 ? 11.024 -5.982 -13.469 1.00 93.94 177 ASN A O 1
ATOM 1380 N N . SER A 1 178 ? 10.728 -5.195 -11.396 1.00 93.00 178 SER A N 1
ATOM 1381 C CA . SER A 1 178 ? 9.714 -6.181 -11.001 1.00 93.00 178 SER A CA 1
ATOM 1382 C C . SER A 1 178 ? 8.303 -5.593 -10.931 1.00 93.00 178 SER A C 1
ATOM 1384 O O . SER A 1 178 ? 7.499 -6.007 -10.092 1.00 93.00 178 SER A O 1
ATOM 1386 N N . MET A 1 179 ? 7.998 -4.606 -11.778 1.00 91.75 179 MET A N 1
ATOM 1387 C CA . MET A 1 179 ? 6.646 -4.068 -11.883 1.00 91.75 179 MET A CA 1
ATOM 1388 C C . MET A 1 179 ? 5.672 -5.157 -12.348 1.00 91.75 179 MET A C 1
ATOM 1390 O O . MET A 1 179 ? 5.946 -5.923 -13.272 1.00 91.75 179 MET A O 1
ATOM 1394 N N . PHE A 1 180 ? 4.507 -5.208 -11.707 1.00 87.88 180 PHE A N 1
ATOM 1395 C CA . PHE A 1 180 ? 3.442 -6.127 -12.080 1.00 87.88 180 PHE A CA 1
ATOM 1396 C C . PHE A 1 180 ? 2.935 -5.816 -13.496 1.00 87.88 180 PHE A C 1
ATOM 1398 O O . PHE A 1 180 ? 2.530 -4.691 -13.783 1.00 87.88 180 PHE A O 1
ATOM 1405 N N . ASN A 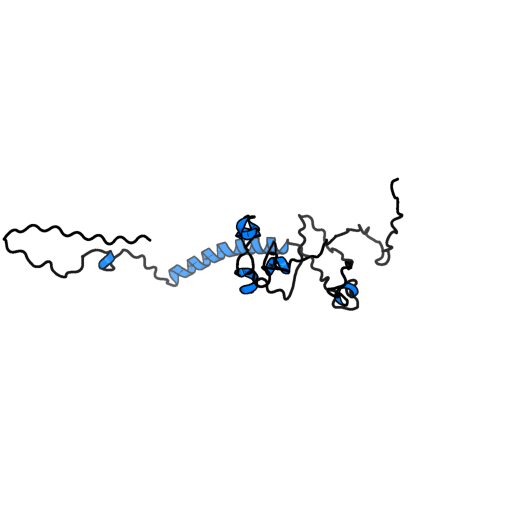1 181 ? 2.964 -6.815 -14.380 1.00 81.81 181 ASN A N 1
ATOM 1406 C CA . ASN A 1 181 ? 2.754 -6.652 -15.821 1.00 81.81 181 ASN A CA 1
ATOM 1407 C C . ASN A 1 181 ? 1.487 -7.349 -16.355 1.00 81.81 181 ASN A C 1
ATOM 1409 O O . ASN A 1 181 ? 1.360 -7.539 -17.567 1.00 81.81 181 ASN A O 1
ATOM 1413 N N . VAL A 1 182 ? 0.537 -7.734 -15.494 1.00 73.06 182 VAL A N 1
ATOM 1414 C CA . VAL A 1 182 ? -0.739 -8.289 -15.971 1.00 73.06 182 VAL A CA 1
ATOM 1415 C C . VAL A 1 182 ? -1.533 -7.179 -16.656 1.00 73.06 182 VAL A C 1
ATOM 1417 O O . VAL A 1 182 ? -1.996 -6.232 -16.026 1.00 73.06 182 VAL A O 1
ATOM 1420 N N . VAL A 1 183 ? -1.670 -7.325 -17.974 1.00 67.44 183 VAL A N 1
ATOM 1421 C CA . VAL A 1 183 ? -2.123 -6.283 -18.907 1.00 67.44 183 VAL A CA 1
ATOM 1422 C C . VAL A 1 183 ? -3.554 -5.804 -18.646 1.00 67.44 183 VAL A C 1
ATOM 1424 O O . VAL A 1 183 ? -3.844 -4.632 -18.864 1.00 67.44 183 VAL A O 1
ATOM 1427 N N . ALA A 1 184 ? -4.457 -6.671 -18.184 1.00 65.94 184 ALA A N 1
ATOM 1428 C CA . ALA A 1 184 ? -5.806 -6.269 -17.792 1.00 65.94 184 ALA A CA 1
ATOM 1429 C C . ALA A 1 184 ? -6.515 -7.397 -17.042 1.00 65.94 184 ALA A C 1
ATOM 1431 O O . ALA A 1 184 ? -6.778 -8.453 -17.622 1.00 65.94 184 ALA A O 1
ATOM 1432 N N . ILE A 1 185 ? -6.921 -7.153 -15.794 1.00 74.00 185 ILE A N 1
ATOM 1433 C CA . ILE A 1 185 ? -7.958 -7.983 -15.181 1.00 74.00 185 ILE A CA 1
ATOM 1434 C C . ILE A 1 185 ? -9.304 -7.436 -15.658 1.00 74.00 185 ILE A C 1
ATOM 1436 O O . ILE A 1 185 ? -9.756 -6.375 -15.234 1.00 74.00 185 ILE A O 1
ATOM 1440 N N . ARG A 1 186 ? -9.923 -8.130 -16.617 1.00 78.56 186 ARG A N 1
ATOM 1441 C CA . ARG A 1 186 ? -11.202 -7.718 -17.203 1.00 78.56 186 ARG A CA 1
ATOM 1442 C C . ARG A 1 186 ? -12.345 -8.488 -16.560 1.00 78.56 186 ARG A C 1
ATOM 1444 O O . ARG A 1 186 ? -12.514 -9.675 -16.822 1.00 78.56 186 ARG A O 1
ATOM 1451 N N . VAL A 1 187 ? -13.181 -7.789 -15.803 1.00 80.62 187 VAL A N 1
ATOM 1452 C CA . VAL A 1 187 ? -14.424 -8.355 -15.271 1.00 80.62 187 VAL A CA 1
ATOM 1453 C C . VAL A 1 187 ? -15.520 -8.246 -16.332 1.00 80.62 187 VAL A C 1
ATOM 1455 O O . VAL A 1 187 ? -15.760 -7.173 -16.890 1.00 80.62 187 VAL A O 1
ATOM 1458 N N . ARG A 1 188 ? -16.174 -9.367 -16.646 1.00 80.06 188 ARG A N 1
ATOM 1459 C CA . ARG A 1 188 ? -17.391 -9.400 -17.467 1.00 80.06 188 ARG A CA 1
ATOM 1460 C C . ARG A 1 188 ? -18.538 -9.913 -16.609 1.00 80.06 188 ARG A C 1
ATOM 1462 O O . ARG A 1 188 ? -18.526 -11.070 -16.205 1.00 80.06 188 ARG A O 1
ATOM 1469 N N . CYS A 1 189 ? -19.527 -9.061 -16.363 1.00 74.06 189 CYS A N 1
ATOM 1470 C CA . CYS A 1 189 ? -20.755 -9.471 -15.695 1.00 74.06 189 CYS A CA 1
ATOM 1471 C C . CYS A 1 189 ? -21.722 -10.059 -16.722 1.00 74.06 189 CYS A C 1
ATOM 1473 O O . CYS A 1 189 ? -22.148 -9.370 -17.648 1.00 74.06 189 CYS A O 1
ATOM 1475 N N . HIS A 1 190 ? -22.085 -11.323 -16.534 1.00 71.94 190 HIS A N 1
ATOM 1476 C CA . HIS A 1 190 ? -23.228 -11.923 -17.208 1.00 71.94 190 HIS A CA 1
ATOM 1477 C C . HIS A 1 190 ? -24.410 -11.886 -16.240 1.00 71.94 190 HIS A C 1
ATOM 1479 O O . HIS A 1 190 ? -24.327 -12.418 -15.134 1.00 71.94 190 HIS A O 1
ATOM 1485 N N . LEU A 1 191 ? -25.496 -11.214 -16.628 1.00 60.69 191 LEU A N 1
ATOM 1486 C CA . LEU A 1 191 ? -26.709 -11.156 -15.820 1.00 60.69 191 LEU A CA 1
ATOM 1487 C C . LEU A 1 191 ? -27.399 -12.523 -15.883 1.00 60.69 191 LEU A C 1
ATOM 1489 O O . LEU A 1 191 ? -28.080 -12.831 -16.859 1.00 60.69 191 LEU A O 1
ATOM 1493 N N . GLN A 1 192 ? -27.216 -13.352 -14.857 1.00 58.81 192 GLN A N 1
ATOM 1494 C CA . GLN A 1 192 ? -27.964 -14.599 -14.747 1.00 58.81 192 GLN A CA 1
ATOM 1495 C C . GLN A 1 192 ? -29.373 -14.277 -14.239 1.00 58.81 192 GLN A C 1
ATOM 1497 O O . GLN A 1 192 ? -29.557 -13.855 -13.096 1.00 58.81 192 GLN A O 1
ATOM 1502 N N . LEU A 1 193 ? -30.380 -14.450 -15.097 1.00 54.59 193 LEU A N 1
ATOM 1503 C CA . LEU A 1 193 ? -31.784 -14.334 -14.702 1.00 54.59 193 LEU A CA 1
ATOM 1504 C C . LEU A 1 193 ? -32.089 -15.389 -13.623 1.00 54.59 193 LEU A C 1
ATOM 1506 O O . LEU A 1 193 ? -31.688 -16.550 -13.746 1.00 54.59 193 LEU A O 1
ATOM 1510 N N . ARG A 1 194 ? -32.785 -14.989 -12.549 1.00 50.06 194 ARG A N 1
ATOM 1511 C CA . ARG A 1 194 ? -33.190 -15.894 -11.458 1.00 50.06 194 ARG A CA 1
ATOM 1512 C C . ARG A 1 194 ? -33.913 -17.120 -12.041 1.00 50.06 194 ARG A C 1
ATOM 1514 O O . ARG A 1 194 ? -34.974 -16.965 -12.631 1.00 50.06 194 ARG A O 1
ATOM 1521 N N . GLY A 1 195 ? -33.349 -18.318 -11.850 1.00 55.16 195 GLY A N 1
ATOM 1522 C CA . GLY A 1 195 ? -33.967 -19.600 -12.232 1.00 55.16 195 GLY A CA 1
ATOM 1523 C C . GLY A 1 195 ? -33.270 -20.402 -13.342 1.00 55.16 195 GLY A C 1
ATOM 1524 O O . GLY A 1 195 ? -33.679 -21.532 -13.593 1.00 55.16 195 GLY A O 1
ATOM 1525 N N . ALA A 1 196 ? -32.217 -19.885 -13.988 1.00 54.09 196 ALA A N 1
ATOM 1526 C CA . ALA A 1 196 ? -31.476 -20.650 -14.998 1.00 54.09 196 ALA A CA 1
ATOM 1527 C C . ALA A 1 196 ? -30.552 -21.721 -14.360 1.00 54.09 196 ALA A C 1
ATOM 1529 O O . ALA A 1 196 ? -29.828 -21.408 -13.408 1.00 54.09 196 ALA A O 1
ATOM 1530 N N . PRO A 1 197 ? -30.535 -22.976 -14.863 1.00 54.53 197 PRO A N 1
ATOM 1531 C CA . PRO A 1 197 ? -29.671 -24.032 -14.336 1.00 54.53 197 PRO A CA 1
ATOM 1532 C C . PRO A 1 197 ? -28.184 -23.697 -14.526 1.00 54.53 197 PRO A C 1
ATOM 1534 O O . PRO A 1 197 ? -27.787 -23.087 -15.519 1.00 54.53 197 PRO A O 1
ATOM 1537 N N . ARG A 1 198 ? -27.343 -24.151 -13.583 1.00 54.69 198 ARG A N 1
ATOM 1538 C CA . ARG A 1 198 ? -25.884 -23.901 -13.543 1.00 54.69 198 ARG A CA 1
ATOM 1539 C C . ARG A 1 198 ? -25.124 -24.343 -14.809 1.00 54.69 198 ARG A C 1
ATOM 1541 O O . ARG A 1 198 ? -23.999 -23.908 -15.008 1.00 54.69 198 ARG A O 1
ATOM 1548 N N . SER A 1 199 ? -25.722 -25.185 -15.654 1.00 51.34 199 SER A N 1
ATOM 1549 C CA . SER A 1 199 ? -25.152 -25.693 -16.910 1.00 51.34 199 SER A CA 1
ATOM 1550 C C . SER A 1 199 ? -25.442 -24.828 -18.145 1.00 51.34 199 SER A C 1
ATOM 1552 O O . SER A 1 199 ? -24.933 -25.134 -19.218 1.00 51.34 199 SER A O 1
ATOM 1554 N N . ALA A 1 200 ? -26.230 -23.752 -18.035 1.00 44.53 200 ALA A N 1
ATOM 1555 C CA . ALA A 1 200 ? -26.652 -22.939 -19.184 1.00 44.53 200 ALA A CA 1
ATOM 1556 C C . ALA A 1 200 ? -25.579 -21.960 -19.714 1.00 44.53 200 ALA A C 1
ATOM 1558 O O . ALA A 1 200 ? -25.896 -21.036 -20.462 1.00 44.53 200 ALA A O 1
ATOM 1559 N N . PHE A 1 201 ? -24.309 -22.136 -19.338 1.00 45.75 201 PHE A N 1
ATOM 1560 C CA . PHE A 1 201 ? -23.216 -21.345 -19.895 1.00 45.75 201 PHE A CA 1
ATOM 1561 C C . PHE A 1 201 ? -22.807 -21.913 -21.260 1.00 45.75 201 PHE A C 1
ATOM 1563 O O . PHE A 1 201 ? -21.925 -22.763 -21.356 1.00 45.75 201 PHE A O 1
ATOM 1570 N N . VAL A 1 202 ? -23.462 -21.444 -22.324 1.00 44.34 202 VAL A N 1
ATOM 1571 C CA . VAL A 1 202 ? -22.983 -21.613 -23.702 1.00 44.34 202 VAL A CA 1
ATOM 1572 C C . VAL A 1 202 ? -22.250 -20.324 -24.086 1.00 44.34 202 VAL A C 1
ATOM 1574 O O . VAL A 1 202 ? -22.882 -19.264 -24.111 1.00 44.34 202 VAL A O 1
ATOM 1577 N N . PRO A 1 203 ? -20.933 -20.353 -24.358 1.00 42.22 203 PRO A N 1
ATOM 1578 C CA . PRO A 1 203 ? -20.235 -19.195 -24.896 1.00 42.22 203 PRO A CA 1
ATOM 1579 C C . PRO A 1 203 ? -20.846 -18.853 -26.258 1.00 42.22 203 PRO A C 1
ATOM 1581 O O . PRO A 1 203 ? -20.754 -19.642 -27.193 1.00 42.22 203 PRO A O 1
ATOM 1584 N N . GLY A 1 204 ? -21.494 -17.693 -26.370 1.00 38.00 204 GLY A N 1
ATOM 1585 C CA . GLY A 1 204 ? -21.952 -17.187 -27.659 1.00 38.00 204 GLY A CA 1
ATOM 1586 C C . GLY A 1 204 ? -20.748 -16.921 -28.560 1.00 38.00 204 GLY A C 1
ATOM 1587 O O . GLY A 1 204 ? -19.924 -16.054 -28.250 1.00 38.00 204 GLY A O 1
ATOM 1588 N N . GLU A 1 205 ? -20.638 -17.677 -29.654 1.00 36.09 205 GLU A N 1
ATOM 1589 C CA . GLU A 1 205 ? -19.717 -17.375 -30.744 1.00 36.09 205 GLU A CA 1
ATOM 1590 C C . GLU A 1 205 ? -20.000 -15.963 -31.258 1.00 36.09 205 GLU A C 1
ATOM 1592 O O . GLU A 1 205 ? -21.123 -15.600 -31.608 1.00 36.09 205 GLU A O 1
ATOM 1597 N N . ARG A 1 206 ? -18.962 -15.129 -31.259 1.00 38.53 206 ARG A N 1
ATOM 1598 C CA . ARG A 1 206 ? -19.038 -13.779 -31.799 1.00 38.53 206 ARG A CA 1
ATOM 1599 C C . ARG A 1 206 ? -18.824 -13.896 -33.306 1.00 38.53 206 ARG A C 1
ATOM 1601 O O . ARG A 1 206 ? -17.682 -14.015 -33.742 1.00 38.53 206 ARG A O 1
ATOM 1608 N N . HIS A 1 207 ? -19.909 -13.889 -34.079 1.00 35.84 207 HIS A N 1
ATOM 1609 C CA . HIS A 1 207 ? -19.831 -13.687 -35.524 1.00 35.84 207 HIS A CA 1
ATOM 1610 C C . HIS A 1 207 ? -19.043 -12.401 -35.799 1.00 35.84 207 HIS A C 1
ATOM 1612 O O . HIS A 1 207 ? -19.339 -11.339 -35.250 1.00 35.84 207 HIS A O 1
ATOM 1618 N N . GLY A 1 208 ? -17.967 -12.549 -36.571 1.00 36.50 208 GLY A N 1
ATOM 1619 C CA . GLY A 1 208 ? -17.133 -11.449 -37.016 1.00 36.50 208 GLY A CA 1
ATOM 1620 C C . GLY A 1 208 ? -17.872 -10.621 -38.055 1.00 36.50 208 GLY A C 1
ATOM 1621 O O . GLY A 1 208 ? -18.363 -11.160 -39.041 1.00 36.50 208 GLY A O 1
ATOM 1622 N N . GLU A 1 209 ? -17.890 -9.312 -37.844 1.00 32.91 209 GLU A N 1
ATOM 1623 C CA . GLU A 1 209 ? -18.239 -8.339 -38.868 1.00 32.91 209 GLU A CA 1
ATOM 1624 C C . GLU A 1 209 ? -17.077 -7.345 -38.953 1.00 32.91 209 GLU A C 1
ATOM 1626 O O . GLU A 1 209 ? -16.791 -6.595 -38.017 1.00 32.91 209 GLU A O 1
ATOM 1631 N N . SER A 1 210 ? -16.332 -7.452 -40.053 1.00 31.64 210 SER A N 1
ATOM 1632 C CA . SER A 1 210 ? -15.306 -6.500 -40.468 1.00 31.64 210 SER A CA 1
ATOM 1633 C C . SER A 1 210 ? -16.007 -5.343 -41.174 1.00 31.64 210 SER A C 1
ATOM 1635 O O . SER A 1 210 ? -16.785 -5.619 -42.088 1.00 31.64 210 SER A O 1
ATOM 1637 N N . PRO A 1 211 ? -15.739 -4.072 -40.844 1.00 48.03 211 PRO A N 1
ATOM 1638 C CA . PRO A 1 211 ? -16.075 -2.997 -41.755 1.00 48.03 211 PRO A CA 1
ATOM 1639 C C . PRO A 1 211 ? -15.019 -2.910 -42.867 1.00 48.03 211 PRO A C 1
ATOM 1641 O O . PRO A 1 211 ? -13.868 -3.316 -42.680 1.00 48.03 211 PRO A O 1
ATOM 1644 N N . ALA A 1 212 ? -15.504 -2.460 -44.022 1.00 38.22 212 ALA A N 1
ATOM 1645 C CA . ALA A 1 212 ? -14.828 -2.319 -45.308 1.00 38.22 212 ALA A CA 1
ATOM 1646 C C . ALA A 1 212 ? -13.666 -1.315 -45.316 1.00 38.22 212 ALA A C 1
ATOM 1648 O O . ALA A 1 212 ? -13.657 -0.402 -44.458 1.00 38.22 212 ALA A O 1
#